Protein AF-A0A085LFW8-F1 (afdb_monomer_lite)

Secondary structure (DSSP, 8-state):
---------S----------------HHHHHHHHHHHHHHHHHHHHTT-GGGHHHHHHHHHHHHHHT-SS-HHHHHHHHHHHHHHHHHHHHHHHHHHHH-HHHHHHHHHHHHHHHHHGGGG-GGGHHHHHHHHHHHHHHHH---SS---HHHHHHHHHHHHHHHHHHHHHHHSS-TTHHHHHHHHHHHH-SSHHHHHHHHHHHHHHTT--HHHHHHHHHHHHHHH-

Structure (mmCIF, N/CA/C/O backbone):
data_AF-A0A085LFW8-F1
#
_entry.id   AF-A0A085LFW8-F1
#
loop_
_atom_site.group_PDB
_atom_site.id
_atom_site.type_symbol
_atom_site.label_atom_id
_atom_site.label_alt_id
_atom_site.label_comp_id
_atom_site.label_asym_id
_atom_site.label_entity_id
_atom_site.label_seq_id
_atom_site.pdbx_PDB_ins_code
_atom_site.Cartn_x
_atom_site.Cartn_y
_atom_site.Cartn_z
_atom_site.occupancy
_atom_site.B_iso_or_equiv
_atom_site.auth_seq_id
_atom_site.auth_comp_id
_atom_site.auth_asym_id
_atom_site.auth_atom_id
_atom_site.pdbx_PDB_model_num
ATOM 1 N N . MET A 1 1 ? 19.851 80.275 -13.767 1.00 47.31 1 MET A N 1
ATOM 2 C CA . MET A 1 1 ? 19.639 79.320 -14.869 1.00 47.31 1 MET A CA 1
ATOM 3 C C . MET A 1 1 ? 20.966 78.606 -15.057 1.00 47.31 1 MET A C 1
ATOM 5 O O . MET A 1 1 ? 21.832 79.221 -15.638 1.00 47.31 1 MET A O 1
ATOM 9 N N . GLU A 1 2 ? 21.139 77.436 -14.425 1.00 39.97 2 GLU A N 1
ATOM 10 C CA . GLU A 1 2 ? 22.193 76.400 -14.620 1.00 39.97 2 GLU A CA 1
ATOM 11 C C . GLU A 1 2 ? 22.095 75.424 -13.425 1.00 39.97 2 GLU A C 1
ATOM 13 O O . GLU A 1 2 ? 22.226 75.835 -12.278 1.00 39.97 2 GLU A O 1
ATOM 18 N N . ARG A 1 3 ? 21.382 74.305 -13.620 1.00 44.31 3 ARG A N 1
ATOM 19 C CA . ARG A 1 3 ? 21.874 72.913 -13.736 1.00 44.31 3 ARG A CA 1
ATOM 20 C C . ARG A 1 3 ? 22.499 72.363 -12.442 1.00 44.31 3 ARG A C 1
ATOM 22 O O . ARG A 1 3 ? 23.664 72.590 -12.158 1.00 44.31 3 ARG A O 1
ATOM 29 N N . SER A 1 4 ? 21.680 71.611 -11.702 1.00 49.75 4 SER A N 1
ATOM 30 C CA . SER A 1 4 ? 22.097 70.689 -10.642 1.00 49.75 4 SER A CA 1
ATOM 31 C C . SER A 1 4 ? 21.929 69.261 -11.156 1.00 49.75 4 SER A C 1
ATOM 33 O O . SER A 1 4 ? 20.896 68.932 -11.749 1.00 49.75 4 SER A O 1
ATOM 35 N N . ASP A 1 5 ? 22.972 68.463 -10.961 1.00 54.06 5 ASP A N 1
ATOM 36 C CA . ASP A 1 5 ? 23.114 67.081 -11.391 1.00 54.06 5 ASP A CA 1
ATOM 37 C C . ASP A 1 5 ? 22.118 66.145 -10.699 1.00 54.06 5 ASP A C 1
ATOM 39 O O . ASP A 1 5 ? 22.017 66.084 -9.474 1.00 54.06 5 ASP A O 1
ATOM 43 N N . GLY A 1 6 ? 21.413 65.364 -11.514 1.00 50.00 6 GLY A N 1
ATOM 44 C CA . GLY A 1 6 ? 20.576 64.249 -11.089 1.00 50.00 6 GLY A CA 1
ATOM 45 C C . GLY A 1 6 ? 20.959 63.001 -11.868 1.00 50.00 6 GLY A C 1
ATOM 46 O O . GLY A 1 6 ? 20.273 62.616 -12.813 1.00 50.00 6 GLY A O 1
ATOM 47 N N . THR A 1 7 ? 22.078 62.387 -11.487 1.00 53.56 7 THR A N 1
ATOM 48 C CA . THR A 1 7 ? 22.471 61.039 -11.908 1.00 53.56 7 THR A CA 1
ATOM 49 C C . THR A 1 7 ? 21.343 60.057 -11.590 1.00 53.56 7 THR A C 1
ATOM 51 O O . THR A 1 7 ? 21.067 59.784 -10.425 1.00 53.56 7 THR A O 1
ATOM 54 N N . THR A 1 8 ? 20.709 59.496 -12.619 1.00 49.38 8 THR A N 1
ATOM 55 C CA . THR A 1 8 ? 19.875 58.294 -12.493 1.00 49.38 8 THR A CA 1
ATOM 56 C C . THR A 1 8 ? 20.433 57.229 -13.428 1.00 49.38 8 THR A C 1
ATOM 58 O O . THR A 1 8 ? 20.629 57.455 -14.621 1.00 49.38 8 THR A O 1
ATOM 61 N N . ALA A 1 9 ? 20.808 56.099 -12.833 1.00 50.84 9 ALA A N 1
ATOM 62 C CA . ALA A 1 9 ? 21.458 54.983 -13.501 1.00 50.84 9 ALA A CA 1
ATOM 63 C C . ALA A 1 9 ? 20.512 54.285 -14.503 1.00 50.84 9 ALA A C 1
ATOM 65 O O . ALA A 1 9 ? 19.299 54.248 -14.282 1.00 50.84 9 ALA A O 1
ATOM 66 N N . PRO A 1 10 ? 21.046 53.689 -15.582 1.00 50.72 10 PRO A N 1
ATOM 67 C CA . PRO A 1 10 ? 20.267 52.897 -16.519 1.00 50.72 10 PRO A CA 1
ATOM 68 C C . PRO A 1 10 ? 20.130 51.453 -16.011 1.00 50.72 10 PRO A C 1
ATOM 70 O O . PRO A 1 10 ? 21.138 50.793 -15.769 1.00 50.72 10 PRO A O 1
ATOM 73 N N . GLY A 1 11 ? 18.901 50.931 -15.925 1.00 54.28 11 GLY A N 1
ATOM 74 C CA . GLY A 1 11 ? 18.696 49.479 -16.023 1.00 54.28 11 GLY A CA 1
ATOM 75 C C . GLY A 1 11 ? 17.908 48.744 -14.938 1.00 54.28 11 GLY A C 1
ATOM 76 O O . GLY A 1 11 ? 18.160 47.557 -14.765 1.00 54.28 11 GLY A O 1
ATOM 77 N N . GLU A 1 12 ? 16.920 49.338 -14.268 1.00 45.84 12 GLU A N 1
ATOM 78 C CA . GLU A 1 12 ? 15.948 48.529 -13.512 1.00 45.84 12 GLU A CA 1
ATOM 79 C C . GLU A 1 12 ? 14.699 48.265 -14.355 1.00 45.84 12 GLU A C 1
ATOM 81 O O . GLU A 1 12 ? 13.771 49.068 -14.452 1.00 45.84 12 GLU A O 1
ATOM 86 N N . SER A 1 13 ? 14.698 47.102 -15.010 1.00 54.19 13 SER A N 1
ATOM 87 C CA . SER A 1 13 ? 13.472 46.512 -15.544 1.00 54.19 13 SER A CA 1
ATOM 88 C C . SER A 1 13 ? 12.544 46.197 -14.367 1.00 54.19 13 SER A C 1
ATOM 90 O O . SER A 1 13 ? 13.018 45.606 -13.396 1.00 54.19 13 SER A O 1
ATOM 92 N N . PRO A 1 14 ? 11.244 46.540 -14.415 1.00 49.91 14 PRO A N 1
ATOM 93 C CA . PRO A 1 14 ? 10.341 46.258 -13.311 1.00 49.91 14 PRO A CA 1
ATOM 94 C C . PRO A 1 14 ? 10.270 44.746 -13.094 1.00 49.91 14 PRO A C 1
ATOM 96 O O . PRO A 1 14 ? 9.796 43.993 -13.950 1.00 49.91 14 PRO A O 1
ATOM 99 N N . GLU A 1 15 ? 10.772 44.316 -11.942 1.00 56.16 15 GLU A N 1
ATOM 100 C CA . GLU A 1 15 ? 10.748 42.946 -11.462 1.00 56.16 15 GLU A CA 1
ATOM 101 C C . GLU A 1 15 ? 9.290 42.464 -11.438 1.00 56.16 15 GLU A C 1
ATOM 103 O O . GLU A 1 15 ? 8.487 42.824 -10.570 1.00 56.16 15 GLU A O 1
ATOM 108 N N . ARG A 1 16 ? 8.901 41.673 -12.448 1.00 55.03 16 ARG A N 1
ATOM 109 C CA . ARG A 1 16 ? 7.627 40.951 -12.442 1.00 55.03 16 ARG A CA 1
ATOM 110 C C . ARG A 1 16 ? 7.666 40.010 -11.247 1.00 55.03 16 ARG A C 1
ATOM 112 O O . ARG A 1 16 ? 8.214 38.916 -11.348 1.00 55.03 16 ARG A O 1
ATOM 119 N N . LYS A 1 17 ? 7.038 40.416 -10.141 1.00 49.16 17 LYS A N 1
ATOM 120 C CA . LYS A 1 17 ? 6.645 39.519 -9.051 1.00 49.16 17 LYS A CA 1
ATOM 121 C C . LYS A 1 17 ? 5.848 38.368 -9.661 1.00 49.16 17 LYS A C 1
ATOM 123 O O . LYS A 1 17 ? 4.658 38.507 -9.943 1.00 49.16 17 LYS A O 1
ATOM 128 N N . GLN A 1 18 ? 6.516 37.246 -9.917 1.00 55.25 18 GLN A N 1
ATOM 129 C CA . GLN A 1 18 ? 5.866 35.999 -10.285 1.00 55.25 18 GLN A CA 1
ATOM 130 C C . GLN A 1 18 ? 5.007 35.597 -9.089 1.00 55.25 18 GLN A C 1
ATOM 132 O O . GLN A 1 18 ? 5.517 35.154 -8.062 1.00 55.25 18 GLN A O 1
ATOM 137 N N . SER A 1 19 ? 3.695 35.818 -9.183 1.00 52.41 19 SER A N 1
ATOM 138 C CA . SER A 1 19 ? 2.765 35.252 -8.213 1.00 52.41 19 SER A CA 1
ATOM 139 C C . SER A 1 19 ? 2.975 33.734 -8.186 1.00 52.41 19 SER A C 1
ATOM 141 O O . SER A 1 19 ? 2.987 33.125 -9.260 1.00 52.41 19 SER A O 1
ATOM 143 N N . PRO A 1 20 ? 3.149 33.114 -7.005 1.00 49.88 20 PRO A N 1
ATOM 144 C CA . PRO A 1 20 ? 3.350 31.677 -6.910 1.00 49.88 20 PRO A CA 1
ATOM 145 C C . PRO A 1 20 ? 2.161 30.978 -7.568 1.00 49.88 20 PRO A C 1
ATOM 147 O O . PRO A 1 20 ? 1.006 31.198 -7.195 1.00 49.88 20 PRO A O 1
ATOM 150 N N . ALA A 1 21 ? 2.444 30.188 -8.605 1.00 57.38 21 ALA A N 1
ATOM 151 C CA . ALA A 1 21 ? 1.430 29.457 -9.342 1.00 57.38 21 ALA A CA 1
ATOM 152 C C . ALA A 1 21 ? 0.663 28.564 -8.362 1.00 57.38 21 ALA A C 1
ATOM 154 O O . ALA A 1 21 ? 1.222 27.646 -7.763 1.00 57.38 21 ALA A O 1
ATOM 155 N N . ARG A 1 22 ? -0.626 28.860 -8.168 1.00 56.72 22 ARG A N 1
ATOM 156 C CA . ARG A 1 22 ? -1.510 28.066 -7.312 1.00 56.72 22 ARG A CA 1
ATOM 157 C C . ARG A 1 22 ? -1.514 26.636 -7.871 1.00 56.72 22 ARG A C 1
ATOM 159 O O . ARG A 1 22 ? -1.859 26.481 -9.047 1.00 56.72 22 ARG A O 1
ATOM 166 N N . PRO A 1 23 ? -1.126 25.607 -7.097 1.00 56.81 23 PRO A N 1
ATOM 167 C CA . PRO A 1 23 ? -1.097 24.244 -7.603 1.00 56.81 23 PRO A CA 1
ATOM 168 C C . PRO A 1 23 ? -2.514 23.865 -8.036 1.00 56.81 23 PRO A C 1
ATOM 170 O O . PRO A 1 23 ? -3.437 23.810 -7.223 1.00 56.81 23 PRO A O 1
ATOM 173 N N . ARG A 1 24 ? -2.714 23.677 -9.344 1.00 56.34 24 ARG A N 1
ATOM 174 C CA . ARG A 1 24 ? -3.977 23.173 -9.883 1.00 56.34 24 ARG A CA 1
ATOM 175 C C . ARG A 1 24 ? -4.107 21.729 -9.418 1.00 56.34 24 ARG A C 1
ATOM 177 O O . ARG A 1 24 ? -3.328 20.879 -9.839 1.00 56.34 24 ARG A O 1
ATOM 184 N N . GLY A 1 25 ? -5.067 21.464 -8.533 1.00 56.94 25 GLY A N 1
ATOM 185 C CA . GLY A 1 25 ? -5.424 20.099 -8.164 1.00 56.94 25 GLY A CA 1
ATOM 186 C C . GLY A 1 25 ? -5.754 19.318 -9.433 1.00 56.94 25 GLY A C 1
ATOM 187 O O . GLY A 1 25 ? -6.630 19.720 -10.197 1.00 56.94 25 GLY A O 1
ATOM 188 N N . SER A 1 26 ? -5.008 18.246 -9.694 1.00 78.88 26 SER A N 1
ATOM 189 C CA . SER A 1 26 ? -5.245 17.409 -10.865 1.00 78.88 26 SER A CA 1
ATOM 190 C C . SER A 1 26 ? -6.592 16.693 -10.691 1.00 78.88 26 SER A C 1
ATOM 192 O O . SER A 1 26 ? -6.747 15.968 -9.705 1.00 78.88 26 SER A O 1
ATOM 194 N N . PRO A 1 27 ? -7.567 16.844 -11.610 1.00 83.75 27 PRO A N 1
ATOM 195 C CA . PRO A 1 27 ? -8.864 16.162 -11.514 1.00 83.75 27 PRO A CA 1
ATOM 196 C C . PRO A 1 27 ? -8.707 14.635 -11.450 1.00 83.75 27 PRO A C 1
ATOM 198 O O . PRO A 1 27 ? -9.525 13.939 -10.856 1.00 83.75 27 PRO A O 1
ATOM 201 N N . MET A 1 28 ? -7.596 14.118 -11.976 1.00 83.50 28 MET A N 1
ATOM 202 C CA . MET A 1 28 ? -7.214 12.713 -11.890 1.00 83.50 28 MET A CA 1
ATOM 203 C C . MET A 1 28 ? -7.008 12.227 -10.447 1.00 83.50 28 MET A C 1
ATOM 205 O O . MET A 1 28 ? -7.340 11.084 -10.151 1.00 83.50 28 MET A O 1
ATOM 209 N N . LEU A 1 29 ? -6.517 13.075 -9.533 1.00 80.75 29 LEU A N 1
ATOM 210 C CA . LEU A 1 29 ? -6.364 12.705 -8.118 1.00 80.75 29 LEU A CA 1
ATOM 211 C C . LEU A 1 29 ? -7.718 12.516 -7.439 1.00 80.75 29 LEU A C 1
ATOM 213 O O . LEU A 1 29 ? -7.882 11.587 -6.655 1.00 80.75 29 LEU A O 1
ATOM 217 N N . ILE A 1 30 ? -8.696 13.362 -7.774 1.00 87.12 30 ILE A N 1
ATOM 218 C CA . ILE A 1 30 ? -10.063 13.241 -7.256 1.00 87.12 30 ILE A CA 1
ATOM 219 C C . ILE A 1 30 ? -10.681 11.934 -7.749 1.00 87.12 30 ILE A C 1
ATOM 221 O O . ILE A 1 30 ? -11.232 11.177 -6.956 1.00 87.12 30 ILE A O 1
ATOM 225 N N . VAL A 1 31 ? -10.536 11.634 -9.041 1.00 89.56 31 VAL A N 1
ATOM 226 C CA . VAL A 1 31 ? -11.033 10.384 -9.630 1.00 89.56 31 VAL A CA 1
ATOM 227 C C . VAL A 1 31 ? -10.382 9.168 -8.970 1.00 89.56 31 VAL A C 1
ATOM 229 O O . VAL A 1 31 ? -11.089 8.247 -8.570 1.00 89.56 31 VAL A O 1
ATOM 232 N N . LEU A 1 32 ? -9.057 9.173 -8.791 1.00 85.19 32 LEU A N 1
ATOM 233 C CA . LEU A 1 32 ? -8.344 8.086 -8.119 1.00 85.19 32 LEU A CA 1
ATOM 234 C C . LEU A 1 32 ? -8.819 7.917 -6.672 1.00 85.19 32 LEU A C 1
ATOM 236 O O . LEU A 1 32 ? -9.083 6.799 -6.240 1.00 85.19 32 LEU A O 1
ATOM 240 N N . MET A 1 33 ? -8.982 9.023 -5.943 1.00 88.88 33 MET A N 1
ATOM 241 C CA . MET A 1 33 ? -9.491 8.999 -4.576 1.00 88.88 33 MET A CA 1
ATOM 242 C C . MET A 1 33 ? -10.890 8.380 -4.524 1.00 88.88 33 MET A C 1
ATOM 244 O O . MET A 1 33 ? -11.119 7.495 -3.707 1.00 88.88 33 MET A O 1
ATOM 248 N N . ILE A 1 34 ? -11.799 8.771 -5.422 1.00 93.44 34 ILE A N 1
ATOM 249 C CA . ILE A 1 34 ? -13.149 8.196 -5.505 1.00 93.44 34 ILE A CA 1
ATOM 250 C C . ILE A 1 34 ? -13.078 6.692 -5.788 1.00 93.44 34 ILE A C 1
ATOM 252 O O . ILE A 1 34 ? -13.710 5.915 -5.079 1.00 93.44 34 ILE A O 1
ATOM 256 N N . ILE A 1 35 ? -12.284 6.277 -6.778 1.00 94.69 35 ILE A N 1
ATOM 257 C CA . ILE A 1 35 ? -12.152 4.870 -7.190 1.00 94.69 35 ILE A CA 1
ATOM 258 C C . ILE A 1 35 ? -11.617 3.984 -6.062 1.00 94.69 35 ILE A C 1
ATOM 260 O O . ILE A 1 35 ? -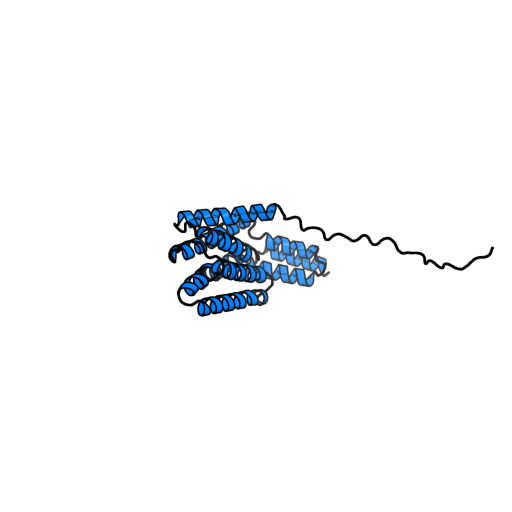11.934 2.801 -6.029 1.00 94.69 35 ILE A O 1
ATOM 264 N N . VAL A 1 36 ? -10.825 4.518 -5.135 1.00 94.19 36 VAL A N 1
ATOM 265 C CA . VAL A 1 36 ? -10.288 3.730 -4.017 1.00 94.19 36 VAL A CA 1
ATOM 266 C C . VAL A 1 36 ? -11.184 3.806 -2.792 1.00 94.19 36 VAL A C 1
ATOM 268 O O . VAL A 1 36 ? -11.549 2.781 -2.213 1.00 94.19 36 VAL A O 1
ATOM 271 N N . VAL A 1 37 ? -11.537 5.022 -2.387 1.00 94.44 37 VAL A N 1
ATOM 272 C CA . VAL A 1 37 ? -12.240 5.278 -1.132 1.00 94.44 37 VAL A CA 1
ATOM 273 C C . VAL A 1 37 ? -13.658 4.733 -1.204 1.00 94.44 37 VAL A C 1
ATOM 275 O O . VAL A 1 37 ? -14.066 4.024 -0.289 1.00 94.44 37 VAL A O 1
ATOM 278 N N . LEU A 1 38 ? -14.395 5.002 -2.288 1.00 95.12 38 LEU A N 1
ATOM 279 C CA . LEU A 1 38 ? -15.800 4.610 -2.382 1.00 95.12 38 LEU A CA 1
ATOM 280 C C . LEU A 1 38 ? -15.972 3.081 -2.331 1.00 95.12 38 LEU A C 1
ATOM 282 O O . LEU A 1 38 ? -16.715 2.620 -1.466 1.00 95.12 38 LEU A O 1
ATOM 286 N N . PRO A 1 39 ? -15.263 2.261 -3.134 1.00 96.25 39 PRO A N 1
ATOM 287 C CA . PRO A 1 39 ? -15.390 0.808 -3.031 1.00 96.25 39 PRO A CA 1
ATOM 288 C C . PRO A 1 39 ? -14.913 0.254 -1.690 1.00 96.25 39 PRO A C 1
ATOM 290 O O . PRO A 1 39 ? -15.506 -0.698 -1.195 1.00 96.25 39 PRO A O 1
ATOM 293 N N . SER A 1 40 ? -13.886 0.851 -1.074 1.00 95.31 40 SER A N 1
ATOM 294 C CA . SER A 1 40 ? -13.409 0.428 0.251 1.00 95.31 40 SER A CA 1
ATOM 295 C C . SER A 1 40 ? -14.460 0.659 1.335 1.00 95.31 40 SER A C 1
ATOM 297 O O . SER A 1 40 ? -14.690 -0.221 2.161 1.00 95.31 40 SER A O 1
ATOM 299 N N . VAL A 1 41 ? -15.124 1.820 1.312 1.00 93.38 41 VAL A N 1
ATOM 300 C CA . VAL A 1 41 ? -16.217 2.148 2.237 1.00 93.38 41 VAL A CA 1
ATOM 301 C C . VAL A 1 41 ? -17.405 1.217 2.010 1.00 93.38 41 VAL A C 1
ATOM 303 O O . VAL A 1 41 ? -17.912 0.653 2.973 1.00 93.38 41 VAL A O 1
ATOM 306 N N . LEU A 1 42 ? -17.818 1.013 0.755 1.00 94.56 42 LEU A N 1
ATOM 307 C CA . LEU A 1 42 ? -18.943 0.136 0.413 1.00 94.56 42 LEU A CA 1
ATOM 308 C C . LEU A 1 42 ? -18.677 -1.322 0.805 1.00 94.56 42 LEU A C 1
ATOM 310 O O . LEU A 1 42 ? -19.561 -1.993 1.331 1.00 94.56 42 LEU A O 1
ATOM 314 N N . LEU A 1 43 ? -17.453 -1.810 0.590 1.00 95.25 43 LEU A N 1
ATOM 315 C CA . LEU A 1 43 ? -17.067 -3.157 0.998 1.00 95.25 43 LEU A CA 1
ATOM 316 C C . LEU A 1 43 ? -17.060 -3.287 2.526 1.00 95.25 43 LEU A C 1
ATOM 318 O O . LEU A 1 43 ? -17.614 -4.247 3.056 1.00 95.25 43 LEU A O 1
ATOM 322 N N . ALA A 1 44 ? -16.496 -2.306 3.236 1.00 92.44 44 ALA A N 1
ATOM 323 C CA . ALA A 1 44 ? -16.509 -2.275 4.696 1.00 92.44 44 ALA A CA 1
ATOM 324 C C . ALA A 1 44 ? -17.943 -2.269 5.254 1.00 92.44 44 ALA A C 1
ATOM 326 O O . ALA A 1 44 ? -18.246 -3.015 6.186 1.00 92.44 44 ALA A O 1
ATOM 327 N N . ASP A 1 45 ? -18.830 -1.466 4.667 1.00 91.19 45 ASP A N 1
ATOM 328 C CA . ASP A 1 45 ? -20.240 -1.394 5.050 1.00 91.19 45 ASP A CA 1
ATOM 329 C C . ASP A 1 45 ? -20.960 -2.728 4.810 1.00 91.19 45 ASP A C 1
ATOM 331 O O . ASP A 1 45 ? -21.632 -3.237 5.705 1.00 91.19 45 ASP A O 1
ATOM 335 N N . SER A 1 46 ? -20.704 -3.381 3.669 1.00 94.12 46 SER A N 1
ATOM 336 C CA . SER A 1 46 ? -21.238 -4.719 3.370 1.00 94.12 46 SER A CA 1
ATOM 337 C C . SER A 1 46 ? -20.779 -5.806 4.354 1.00 94.12 46 SER A C 1
ATOM 339 O O . SER A 1 46 ? -21.448 -6.827 4.507 1.00 94.12 46 SER A O 1
ATOM 341 N N . TRP A 1 47 ? -19.658 -5.589 5.048 1.00 93.94 47 TRP A N 1
ATOM 342 C CA . TRP A 1 47 ? -19.151 -6.458 6.116 1.00 93.94 47 TRP A CA 1
ATOM 343 C C . TRP A 1 47 ? -19.606 -6.030 7.518 1.00 93.94 47 TRP A C 1
ATOM 345 O O . TRP A 1 47 ? -19.181 -6.618 8.510 1.00 93.94 47 TRP A O 1
ATOM 355 N N . GLY A 1 48 ? -20.473 -5.021 7.622 1.00 86.81 48 GLY A N 1
ATOM 356 C CA . GLY A 1 48 ? -21.040 -4.555 8.886 1.00 86.81 48 GLY A CA 1
ATOM 357 C C . GLY A 1 48 ? -20.181 -3.536 9.639 1.00 86.81 48 GLY A C 1
ATOM 358 O O . GLY A 1 48 ? -20.403 -3.330 10.833 1.00 86.81 48 GLY A O 1
ATOM 359 N N . ALA A 1 49 ? -19.213 -2.883 8.982 1.00 84.31 49 ALA A N 1
ATOM 360 C CA . ALA A 1 49 ? -18.402 -1.835 9.611 1.00 84.31 49 ALA A CA 1
ATOM 361 C C . ALA A 1 49 ? -19.173 -0.521 9.856 1.00 84.31 49 ALA A C 1
ATOM 363 O O . ALA A 1 49 ? -18.751 0.290 10.684 1.00 84.31 49 ALA A O 1
ATOM 364 N N . GLY A 1 50 ? -20.290 -0.300 9.152 1.00 83.81 50 GLY A N 1
ATOM 365 C CA . GLY A 1 50 ? -21.174 0.853 9.326 1.00 83.81 50 GLY A CA 1
ATOM 366 C C . GLY A 1 50 ? -20.440 2.196 9.254 1.00 83.81 50 GLY A C 1
ATOM 367 O O . GLY A 1 50 ? -19.648 2.453 8.345 1.00 83.81 50 GLY A O 1
ATOM 368 N N . ALA A 1 51 ? -20.646 3.046 10.268 1.00 79.88 51 ALA A N 1
ATOM 369 C CA . ALA A 1 51 ? -20.070 4.395 10.356 1.00 79.88 51 ALA A CA 1
ATOM 370 C C . ALA A 1 51 ? -18.525 4.440 10.332 1.00 79.88 51 ALA A C 1
ATOM 372 O O . ALA A 1 51 ? -17.929 5.495 10.122 1.00 79.88 51 ALA A O 1
ATOM 373 N N . VAL A 1 52 ? -17.860 3.299 10.526 1.00 86.81 52 VAL A N 1
ATOM 374 C CA . VAL A 1 52 ? -16.399 3.169 10.527 1.00 86.81 52 VAL A CA 1
ATOM 375 C C . VAL A 1 52 ? -15.836 2.923 9.119 1.00 86.81 52 VAL A C 1
ATOM 377 O O . VAL A 1 52 ? -14.620 2.930 8.935 1.00 86.81 52 VAL A O 1
ATOM 380 N N . GLY A 1 53 ? -16.685 2.756 8.097 1.00 87.06 53 GLY A N 1
ATOM 381 C CA . GLY A 1 53 ? -16.266 2.427 6.728 1.00 87.06 53 GLY A CA 1
ATOM 382 C C . GLY A 1 53 ? -15.247 3.399 6.118 1.00 87.06 53 GLY A C 1
ATOM 383 O O . GLY A 1 53 ? -14.397 2.994 5.328 1.00 87.06 53 GLY A O 1
ATOM 384 N N . ILE A 1 54 ? -15.248 4.663 6.547 1.00 89.25 54 ILE A N 1
ATOM 385 C CA . ILE A 1 54 ? -14.251 5.668 6.144 1.00 89.25 54 ILE A CA 1
ATOM 386 C C . ILE A 1 54 ? -12.812 5.299 6.529 1.00 89.25 54 ILE A C 1
ATOM 388 O O . ILE A 1 54 ? -11.889 5.648 5.795 1.00 89.25 54 ILE A O 1
ATOM 392 N N . ILE A 1 55 ? -12.606 4.542 7.614 1.00 89.81 55 ILE A N 1
ATOM 393 C CA . ILE A 1 55 ? -11.288 3.985 7.950 1.00 89.81 55 ILE A CA 1
ATOM 394 C C . ILE A 1 55 ? -10.847 3.047 6.839 1.00 89.81 55 ILE A C 1
ATOM 396 O O . ILE A 1 55 ? -9.727 3.177 6.365 1.00 89.81 55 ILE A O 1
ATOM 400 N N . GLY A 1 56 ? -11.744 2.187 6.352 1.00 91.50 56 GLY A N 1
ATOM 401 C CA . GLY A 1 56 ? -11.474 1.350 5.187 1.00 91.50 56 GLY A CA 1
ATOM 402 C C . GLY A 1 56 ? -11.141 2.173 3.949 1.00 91.50 56 GLY A C 1
ATOM 403 O O . GLY A 1 56 ? -10.174 1.869 3.261 1.00 91.50 56 GLY A O 1
ATOM 404 N N . GLY A 1 57 ? -11.858 3.273 3.718 1.00 92.50 57 GLY A N 1
ATOM 405 C CA . GLY A 1 57 ? -11.535 4.256 2.680 1.00 92.50 57 GLY A CA 1
ATOM 406 C C . GLY A 1 57 ? -10.098 4.782 2.747 1.00 92.50 57 GLY A C 1
ATOM 407 O O . GLY A 1 57 ? -9.350 4.699 1.770 1.00 92.50 57 GLY A O 1
ATOM 408 N N . LEU A 1 58 ? -9.699 5.302 3.908 1.00 92.94 58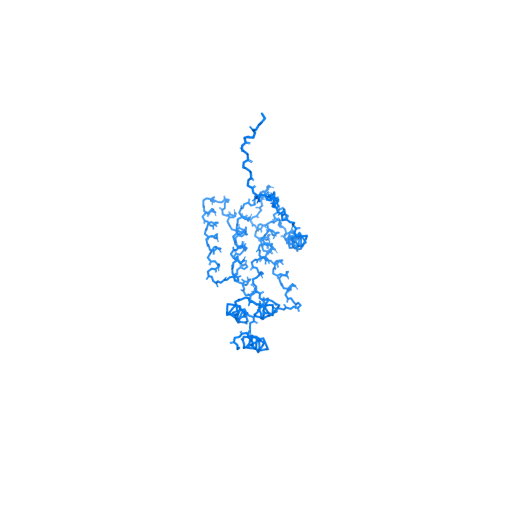 LEU A N 1
ATOM 409 C CA . LEU A 1 58 ? -8.367 5.868 4.135 1.00 92.94 58 LEU A CA 1
ATOM 410 C C . LEU A 1 58 ? -7.277 4.792 4.107 1.00 92.94 58 LEU A C 1
ATOM 412 O O . LEU A 1 58 ? -6.250 4.973 3.455 1.00 92.94 58 LEU A O 1
ATOM 416 N N . THR A 1 59 ? -7.513 3.650 4.755 1.00 94.62 59 THR A N 1
ATOM 417 C CA . THR A 1 59 ? -6.612 2.495 4.706 1.00 94.62 59 THR A CA 1
ATOM 418 C C . THR A 1 59 ? -6.428 2.027 3.270 1.00 94.62 59 THR A C 1
ATOM 420 O O . THR A 1 59 ? -5.295 1.788 2.867 1.00 94.62 59 THR A O 1
ATOM 423 N N . GLY A 1 60 ? -7.491 1.952 2.468 1.00 95.38 60 GLY A N 1
ATOM 424 C CA . GLY A 1 60 ? -7.403 1.580 1.059 1.00 95.38 60 GLY A CA 1
ATOM 425 C C . GLY A 1 60 ? -6.586 2.572 0.242 1.00 95.38 60 GLY A C 1
ATOM 426 O O . GLY A 1 60 ? -5.707 2.163 -0.516 1.00 95.38 60 GLY A O 1
ATOM 427 N N . LEU A 1 61 ? -6.792 3.875 0.448 1.00 94.94 61 LEU A N 1
ATOM 428 C CA . LEU A 1 61 ? -6.018 4.916 -0.230 1.00 94.94 61 LEU A CA 1
ATOM 429 C C . LEU A 1 61 ? -4.519 4.788 0.062 1.00 94.94 61 LEU A C 1
ATOM 431 O O . LEU A 1 61 ? -3.708 4.716 -0.860 1.00 94.94 61 LEU A O 1
ATOM 435 N N . PHE A 1 62 ? -4.146 4.723 1.337 1.00 94.44 62 PHE A N 1
ATOM 436 C CA . PHE A 1 62 ? -2.741 4.665 1.736 1.00 94.44 62 PHE A CA 1
ATOM 437 C C . PHE A 1 62 ? -2.096 3.304 1.458 1.00 94.44 62 PHE A C 1
ATOM 439 O O . PHE A 1 62 ? -0.912 3.249 1.125 1.00 94.44 62 PHE A O 1
ATOM 446 N N . SER A 1 63 ? -2.871 2.219 1.505 1.00 94.62 63 SER A N 1
ATOM 447 C CA . SER A 1 63 ? -2.421 0.898 1.058 1.00 94.62 63 SER A CA 1
ATOM 448 C C . SER A 1 63 ? -2.141 0.897 -0.439 1.00 94.62 63 SER A C 1
ATOM 450 O O . SER A 1 63 ? -1.111 0.382 -0.860 1.00 94.62 63 SER A O 1
ATOM 452 N N . LEU A 1 64 ? -2.992 1.527 -1.259 1.00 93.88 64 LEU A N 1
ATOM 453 C CA . LEU A 1 64 ? -2.730 1.625 -2.693 1.00 93.88 64 LEU A CA 1
ATOM 454 C C . LEU A 1 64 ? -1.445 2.414 -2.963 1.00 93.88 64 LEU A C 1
ATOM 456 O O . LEU A 1 64 ? -0.638 1.979 -3.779 1.00 93.88 64 LEU A O 1
ATOM 460 N N . VAL A 1 65 ? -1.221 3.520 -2.245 1.00 91.81 65 VAL A N 1
ATOM 461 C CA . VAL A 1 65 ? 0.041 4.274 -2.324 1.00 91.81 65 VAL A CA 1
ATOM 462 C C . VAL A 1 65 ? 1.232 3.381 -1.969 1.00 91.81 65 VAL A C 1
ATOM 464 O O . VAL A 1 65 ? 2.204 3.344 -2.722 1.00 91.81 65 VAL A O 1
ATOM 467 N N . ALA A 1 66 ? 1.140 2.605 -0.884 1.00 91.00 66 ALA A N 1
ATOM 468 C CA . ALA A 1 66 ? 2.185 1.656 -0.499 1.00 91.00 66 ALA A CA 1
ATOM 469 C C . ALA A 1 66 ? 2.445 0.586 -1.573 1.00 91.00 66 ALA A C 1
ATOM 471 O O . ALA A 1 66 ? 3.573 0.125 -1.727 1.00 91.00 66 ALA A O 1
ATOM 472 N N . PHE A 1 67 ? 1.419 0.195 -2.330 1.00 91.00 67 PHE A N 1
ATOM 473 C CA . PHE A 1 67 ? 1.513 -0.833 -3.366 1.00 91.00 67 PHE A CA 1
ATOM 474 C C . PHE A 1 67 ? 1.818 -0.284 -4.764 1.00 91.00 67 PHE A C 1
ATOM 476 O O . PHE A 1 67 ? 1.850 -1.068 -5.706 1.00 91.00 67 PHE A O 1
ATOM 483 N N . MET A 1 68 ? 2.044 1.022 -4.936 1.00 85.56 68 MET A N 1
ATOM 484 C CA . MET A 1 68 ? 2.455 1.630 -6.211 1.00 85.56 68 MET A CA 1
ATOM 485 C C . MET A 1 68 ? 3.950 1.979 -6.209 1.00 85.56 68 MET A C 1
ATOM 487 O O . MET A 1 68 ? 4.336 3.125 -6.430 1.00 85.56 68 MET A O 1
ATOM 491 N N . GLY A 1 69 ? 4.802 0.990 -5.928 1.00 75.31 69 GLY A N 1
ATOM 492 C CA . GLY A 1 69 ? 6.259 1.165 -5.883 1.00 75.31 69 GLY A CA 1
ATOM 493 C C . GLY A 1 69 ? 7.009 0.561 -7.074 1.00 75.31 69 GLY A C 1
ATOM 494 O O . GLY A 1 69 ? 8.170 0.907 -7.300 1.00 75.31 69 GLY A O 1
ATOM 495 N N . GLY A 1 70 ? 6.396 -0.349 -7.837 1.00 84.50 70 GLY A N 1
ATOM 496 C CA . GLY A 1 70 ? 7.126 -1.109 -8.845 1.00 84.50 70 GLY A CA 1
ATOM 497 C C . GLY A 1 70 ? 6.262 -1.963 -9.782 1.00 84.50 70 GLY A C 1
ATOM 498 O O . GLY A 1 70 ? 5.083 -1.688 -10.000 1.00 84.50 70 GLY A O 1
ATOM 499 N N . PRO A 1 71 ? 6.851 -2.999 -10.407 1.00 88.50 71 PRO A N 1
ATOM 500 C CA . PRO A 1 71 ? 6.106 -3.937 -11.240 1.00 88.50 71 PRO A CA 1
ATOM 501 C C . PRO A 1 71 ? 5.132 -4.768 -10.396 1.00 88.50 71 PRO A C 1
ATOM 503 O O . PRO A 1 71 ? 5.394 -5.056 -9.225 1.00 88.50 71 PRO A O 1
ATOM 506 N N . LEU A 1 72 ? 4.036 -5.231 -11.010 1.00 89.31 72 LEU A N 1
ATOM 507 C CA . LEU A 1 72 ? 2.916 -5.861 -10.291 1.00 89.31 72 LEU A CA 1
ATOM 508 C C . LEU A 1 72 ? 3.364 -7.032 -9.403 1.00 89.31 72 LEU A C 1
ATOM 510 O O . LEU A 1 72 ? 2.912 -7.168 -8.271 1.00 89.31 72 LEU A O 1
ATOM 514 N N . ARG A 1 73 ? 4.282 -7.874 -9.891 1.00 87.38 73 ARG A N 1
ATOM 515 C CA . ARG A 1 73 ? 4.788 -9.025 -9.125 1.00 87.38 73 ARG A CA 1
ATOM 516 C C . ARG A 1 73 ? 5.575 -8.617 -7.883 1.00 87.38 73 ARG A C 1
ATOM 518 O O . ARG A 1 73 ? 5.486 -9.303 -6.867 1.00 87.38 73 ARG A O 1
ATOM 525 N N . ALA A 1 74 ? 6.369 -7.552 -7.974 1.00 87.00 74 ALA A N 1
ATOM 526 C CA . ALA A 1 74 ? 7.125 -7.055 -6.833 1.00 87.00 74 ALA A CA 1
ATOM 527 C C . ALA A 1 74 ? 6.169 -6.471 -5.790 1.00 87.00 74 ALA A C 1
ATOM 529 O O . ALA A 1 74 ? 6.277 -6.814 -4.614 1.00 87.00 74 ALA A O 1
ATOM 530 N N . ASP A 1 75 ? 5.183 -5.695 -6.236 1.00 89.00 75 ASP A N 1
ATOM 531 C CA . ASP A 1 75 ? 4.195 -5.086 -5.350 1.00 89.00 75 ASP A CA 1
ATOM 532 C C . ASP A 1 75 ? 3.334 -6.143 -4.647 1.00 89.00 75 ASP A C 1
ATOM 534 O O . ASP A 1 75 ? 3.136 -6.060 -3.442 1.00 89.00 75 ASP A O 1
ATOM 538 N N . LEU A 1 76 ? 2.912 -7.214 -5.330 1.00 90.94 76 LEU A N 1
ATOM 539 C CA . LEU A 1 76 ? 2.162 -8.305 -4.688 1.00 90.94 76 LEU A CA 1
ATOM 540 C C . LEU A 1 76 ? 2.975 -9.073 -3.630 1.00 90.94 76 LEU A C 1
ATOM 542 O O . LEU A 1 76 ? 2.408 -9.567 -2.656 1.00 90.94 76 LEU A O 1
ATOM 546 N N . ARG A 1 77 ? 4.306 -9.156 -3.768 1.00 90.19 77 ARG A N 1
ATOM 547 C CA . ARG A 1 77 ? 5.163 -9.692 -2.693 1.00 90.19 77 ARG A CA 1
ATOM 548 C C . ARG A 1 77 ? 5.204 -8.753 -1.495 1.00 90.19 77 ARG A C 1
ATOM 550 O O . ARG A 1 77 ? 5.181 -9.223 -0.363 1.00 90.19 77 ARG A O 1
ATOM 557 N N . VAL A 1 78 ? 5.250 -7.445 -1.745 1.00 88.88 78 VAL A N 1
ATOM 558 C CA . VAL A 1 78 ? 5.170 -6.432 -0.687 1.00 88.88 78 VAL A CA 1
ATOM 559 C C . VAL A 1 78 ? 3.820 -6.525 0.022 1.00 88.88 78 VAL A C 1
ATOM 561 O O . VAL A 1 78 ? 3.801 -6.574 1.245 1.00 88.88 78 VAL A O 1
ATOM 564 N N . VAL A 1 79 ? 2.714 -6.657 -0.714 1.00 92.19 79 VAL A N 1
ATOM 565 C CA . VAL A 1 79 ? 1.363 -6.877 -0.167 1.00 92.19 79 VAL A CA 1
ATOM 566 C C . VAL A 1 79 ? 1.321 -8.091 0.759 1.00 92.19 79 VAL A C 1
ATOM 568 O O . VAL A 1 79 ? 0.778 -7.995 1.854 1.00 92.19 79 VAL A O 1
ATOM 571 N N . ALA A 1 80 ? 1.897 -9.225 0.350 1.00 91.69 80 ALA A N 1
ATOM 572 C CA . ALA A 1 80 ? 1.851 -10.452 1.146 1.00 91.69 80 ALA A CA 1
ATOM 573 C C . ALA A 1 80 ? 2.512 -10.298 2.528 1.00 91.69 80 ALA A C 1
ATOM 575 O O . ALA A 1 80 ? 2.097 -10.949 3.483 1.00 91.69 80 ALA A O 1
ATOM 576 N N . VAL A 1 81 ? 3.521 -9.428 2.638 1.00 89.75 81 VAL A N 1
ATOM 577 C CA . VAL A 1 81 ? 4.256 -9.185 3.889 1.00 89.75 81 VAL A CA 1
ATOM 578 C C . VAL A 1 81 ? 3.687 -7.991 4.658 1.00 89.75 81 VAL A C 1
ATOM 580 O O . VAL A 1 81 ? 3.523 -8.056 5.873 1.00 89.75 81 VAL A O 1
ATOM 583 N N . LEU A 1 82 ? 3.375 -6.894 3.967 1.00 91.31 82 LEU A N 1
ATOM 584 C CA . LEU A 1 82 ? 3.001 -5.619 4.583 1.00 91.31 82 LEU A CA 1
ATOM 585 C C . LEU A 1 82 ? 1.499 -5.368 4.647 1.00 91.31 82 LEU A C 1
ATOM 587 O O . LEU A 1 82 ? 1.075 -4.529 5.431 1.00 91.31 82 LEU A O 1
ATOM 591 N N . GLY A 1 83 ? 0.682 -6.096 3.889 1.00 92.69 83 GLY A N 1
ATOM 592 C CA . GLY A 1 83 ? -0.777 -6.035 3.991 1.00 92.69 83 GLY A CA 1
ATOM 593 C C . GLY A 1 83 ? -1.272 -6.264 5.426 1.00 92.69 83 GLY A C 1
ATOM 594 O O . GLY A 1 83 ? -1.995 -5.413 5.942 1.00 92.69 83 GLY A O 1
ATOM 595 N N . PRO A 1 84 ? -0.830 -7.331 6.124 1.00 95.81 84 PRO A N 1
ATOM 596 C CA . PRO A 1 84 ? -1.161 -7.535 7.534 1.00 95.81 84 PRO A CA 1
ATOM 597 C C . PRO A 1 84 ? -0.685 -6.387 8.433 1.00 95.81 84 PRO A C 1
ATOM 599 O O . PRO A 1 84 ? -1.419 -5.954 9.319 1.00 95.81 84 PRO A O 1
ATOM 602 N N . LEU A 1 85 ? 0.514 -5.850 8.178 1.00 95.25 85 LEU A N 1
ATOM 603 C CA . LEU A 1 85 ? 1.053 -4.721 8.937 1.00 95.25 85 LEU A CA 1
ATOM 604 C C . LEU A 1 85 ? 0.210 -3.452 8.751 1.00 95.25 85 LEU A C 1
ATOM 606 O O . LEU A 1 85 ? 0.001 -2.728 9.716 1.00 95.25 85 LEU A O 1
ATOM 610 N N . LEU A 1 86 ? -0.306 -3.196 7.548 1.00 94.50 86 LEU A N 1
ATOM 611 C CA . LEU A 1 86 ? -1.188 -2.058 7.271 1.00 94.50 86 LEU A CA 1
ATOM 612 C C . LEU A 1 86 ? -2.529 -2.185 8.004 1.00 94.50 86 LEU A C 1
ATOM 614 O O . LEU A 1 86 ? -3.014 -1.195 8.547 1.00 94.50 86 LEU A O 1
ATOM 618 N N . VAL A 1 87 ? -3.091 -3.396 8.100 1.00 95.88 87 VAL A N 1
ATOM 619 C CA . VAL A 1 87 ? -4.293 -3.646 8.920 1.00 95.88 87 VAL A CA 1
ATOM 620 C C . VAL A 1 87 ? -3.997 -3.385 10.398 1.00 95.88 87 VAL A C 1
ATOM 622 O O . VAL A 1 87 ? -4.764 -2.694 11.070 1.00 95.88 87 VAL A O 1
ATOM 625 N N . VAL A 1 88 ? -2.866 -3.893 10.900 1.00 95.19 88 VAL A N 1
ATOM 626 C CA . VAL A 1 88 ? -2.422 -3.651 12.281 1.00 95.19 88 VAL A CA 1
ATOM 627 C C . VAL A 1 88 ? -2.252 -2.157 12.538 1.00 95.19 88 VAL A C 1
ATOM 629 O O . VAL A 1 88 ? -2.781 -1.646 13.520 1.00 95.19 88 VAL A O 1
ATOM 632 N N . ALA A 1 89 ? -1.575 -1.447 11.640 1.00 94.19 89 ALA A N 1
ATOM 633 C CA . ALA A 1 89 ? -1.340 -0.014 11.736 1.00 94.19 89 ALA A CA 1
ATOM 634 C C . ALA A 1 89 ? -2.636 0.805 11.733 1.00 94.19 89 ALA A C 1
ATOM 636 O O . ALA A 1 89 ? -2.747 1.772 12.483 1.00 94.19 89 ALA A O 1
ATOM 637 N N . ALA A 1 90 ? -3.620 0.408 10.925 1.00 93.50 90 ALA A N 1
ATOM 638 C CA . ALA A 1 90 ? -4.910 1.084 10.846 1.00 93.50 90 ALA A CA 1
ATOM 639 C C . ALA A 1 90 ? -5.770 0.877 12.102 1.00 93.50 90 ALA A C 1
ATOM 641 O O . ALA A 1 90 ? -6.451 1.803 12.538 1.00 93.50 90 ALA A O 1
ATOM 642 N N . ALA A 1 91 ? -5.771 -0.336 12.665 1.00 92.75 91 ALA A N 1
ATOM 643 C CA . ALA A 1 91 ? -6.721 -0.722 13.705 1.00 92.75 91 ALA A CA 1
ATOM 644 C C . ALA A 1 91 ? -6.122 -0.695 15.119 1.00 92.75 91 ALA A C 1
ATOM 646 O O . ALA A 1 91 ? -6.698 -0.103 16.029 1.00 92.75 91 ALA A O 1
ATOM 647 N N . VAL A 1 92 ? -4.964 -1.323 15.330 1.00 93.50 92 VAL A N 1
ATOM 648 C CA . VAL A 1 92 ? -4.461 -1.651 16.675 1.00 93.50 92 VAL A CA 1
ATOM 649 C C . VAL A 1 92 ? -4.142 -0.424 17.530 1.00 93.50 92 VAL A C 1
ATOM 651 O O . VAL A 1 92 ? -4.568 -0.424 18.685 1.00 93.50 92 VAL A O 1
ATOM 654 N N . PRO A 1 93 ? -3.468 0.636 17.034 1.00 92.81 93 PRO A N 1
ATOM 655 C CA . PRO A 1 93 ? -3.210 1.823 17.848 1.00 92.81 93 PRO A CA 1
ATOM 656 C C . PRO A 1 93 ? -4.484 2.430 18.423 1.00 92.81 93 PRO A C 1
ATOM 658 O O . PRO A 1 93 ? -4.517 2.845 19.578 1.00 92.81 93 PRO A O 1
ATOM 661 N N . ARG A 1 94 ? -5.557 2.438 17.633 1.00 88.56 94 ARG A N 1
ATOM 662 C CA . ARG A 1 94 ? -6.844 2.951 18.073 1.00 88.56 94 ARG A CA 1
ATOM 663 C C . ARG A 1 94 ? -7.486 2.062 19.134 1.00 88.56 94 ARG A C 1
ATOM 665 O O . ARG A 1 94 ? -7.909 2.583 20.158 1.00 88.56 94 ARG A O 1
ATOM 672 N N . LEU A 1 95 ? -7.532 0.748 18.913 1.00 89.50 95 LEU A N 1
ATOM 673 C CA . LEU A 1 95 ? -8.094 -0.194 19.892 1.00 89.50 95 LEU A CA 1
ATOM 674 C C . LEU A 1 95 ? -7.326 -0.120 21.220 1.00 89.50 95 LEU A C 1
ATOM 676 O O . L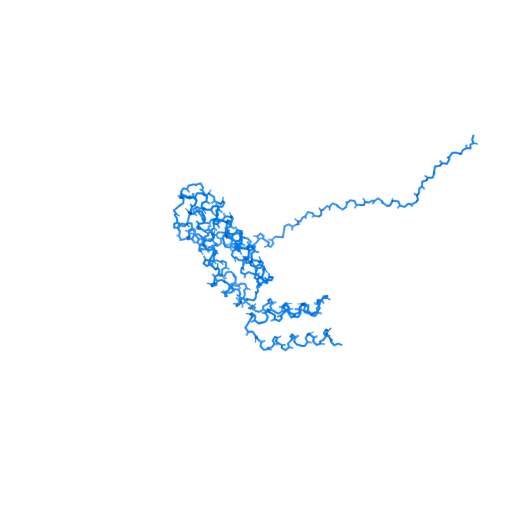EU A 1 95 ? -7.906 -0.105 22.301 1.00 89.50 95 LEU A O 1
ATOM 680 N N . LEU A 1 96 ? -6.001 0.022 21.144 1.00 91.12 96 LEU A N 1
ATOM 681 C CA . LEU A 1 96 ? -5.151 0.185 22.316 1.00 91.12 96 LEU A CA 1
ATOM 682 C C . LEU A 1 96 ? -5.443 1.491 23.069 1.00 91.12 96 LEU A C 1
ATOM 684 O O . LEU A 1 96 ? -5.298 1.525 24.288 1.00 91.12 96 LEU A O 1
ATOM 688 N N . ALA A 1 97 ? -5.891 2.546 22.384 1.00 89.06 97 ALA A N 1
ATOM 689 C CA . ALA A 1 97 ? -6.194 3.840 22.994 1.00 89.06 97 ALA A CA 1
ATOM 690 C C . ALA A 1 97 ? -7.385 3.787 23.962 1.00 89.06 97 ALA A C 1
ATOM 692 O O . ALA A 1 97 ? -7.457 4.613 24.875 1.00 89.06 97 ALA A O 1
ATOM 693 N N . GLU A 1 98 ? -8.284 2.813 23.784 1.00 87.19 98 GLU A N 1
ATOM 694 C CA . GLU A 1 98 ? -9.412 2.556 24.687 1.00 87.19 98 GLU A CA 1
ATOM 695 C C . GLU A 1 98 ? -8.943 1.988 26.032 1.00 87.19 98 GLU A C 1
ATOM 697 O O . GLU A 1 98 ? -9.536 2.281 27.067 1.00 87.19 98 GLU A O 1
ATOM 702 N N . THR A 1 99 ? -7.840 1.231 26.035 1.00 89.19 99 THR A N 1
ATOM 703 C CA . THR A 1 99 ? -7.262 0.636 27.253 1.00 89.19 99 THR A CA 1
ATOM 704 C C . THR A 1 99 ? -6.158 1.511 27.854 1.00 89.19 99 THR A C 1
ATOM 706 O O . THR A 1 99 ? -6.091 1.708 29.064 1.00 89.19 99 THR A O 1
ATOM 709 N N . SER A 1 100 ? -5.259 2.036 27.016 1.00 91.44 100 SER A N 1
ATOM 710 C CA . SER A 1 100 ? -4.104 2.836 27.419 1.00 91.44 100 SER A CA 1
ATOM 711 C C . SER A 1 100 ? -3.665 3.784 26.302 1.00 91.44 100 SER A C 1
ATOM 713 O O . SER A 1 100 ? -2.925 3.426 25.383 1.00 91.44 100 SER A O 1
ATOM 715 N N . ARG A 1 101 ? -4.066 5.052 26.429 1.00 92.12 101 ARG A N 1
ATOM 716 C CA . ARG A 1 101 ? -3.611 6.145 25.555 1.00 92.12 101 ARG A CA 1
ATOM 717 C C . ARG A 1 101 ? -2.083 6.250 25.425 1.00 92.12 101 ARG A C 1
ATOM 719 O O . ARG A 1 101 ? -1.622 6.366 24.293 1.00 92.12 101 ARG A O 1
ATOM 726 N N . PRO A 1 102 ? -1.269 6.198 26.502 1.00 95.38 102 PRO A N 1
ATOM 727 C CA . PRO A 1 102 ? 0.183 6.294 26.341 1.00 95.38 102 PRO A CA 1
ATOM 728 C C . PRO A 1 102 ? 0.763 5.101 25.573 1.00 95.38 102 PRO A C 1
ATOM 730 O O . PRO A 1 102 ? 1.662 5.293 24.757 1.00 95.38 102 PRO A O 1
ATOM 733 N N . ALA A 1 103 ? 0.224 3.890 25.760 1.00 94.62 103 ALA A N 1
ATOM 734 C CA . ALA A 1 103 ? 0.658 2.722 24.996 1.00 94.62 103 ALA A CA 1
ATOM 735 C C . ALA A 1 103 ? 0.294 2.845 23.505 1.00 94.62 103 ALA A C 1
ATOM 737 O O . ALA A 1 103 ? 1.110 2.521 22.645 1.00 94.62 103 ALA A O 1
ATOM 738 N N . ALA A 1 104 ? -0.892 3.376 23.192 1.00 93.19 104 ALA A N 1
ATOM 739 C CA . ALA A 1 104 ? -1.297 3.674 21.821 1.00 93.19 104 ALA A CA 1
ATOM 740 C C . ALA A 1 104 ? -0.366 4.686 21.146 1.00 93.19 104 ALA A C 1
ATOM 742 O O . ALA A 1 104 ? 0.110 4.439 20.041 1.00 93.19 104 ALA A O 1
ATOM 743 N N . VAL A 1 105 ? -0.046 5.790 21.829 1.00 94.94 105 VAL A N 1
ATOM 744 C CA . VAL A 1 105 ? 0.896 6.798 21.321 1.00 94.94 105 VAL A CA 1
ATOM 745 C C . VAL A 1 105 ? 2.278 6.188 21.097 1.00 94.94 105 VAL A C 1
ATOM 747 O O . VAL A 1 105 ? 2.858 6.387 20.032 1.00 94.94 105 VAL A O 1
ATOM 750 N N . ALA A 1 106 ? 2.788 5.400 22.049 1.00 97.00 106 ALA A N 1
ATOM 751 C CA . ALA A 1 106 ? 4.060 4.701 21.885 1.00 97.00 106 ALA A CA 1
ATOM 752 C C . ALA A 1 106 ? 4.048 3.786 20.649 1.00 97.00 106 ALA A C 1
ATOM 754 O O . ALA A 1 106 ? 4.994 3.802 19.866 1.00 97.00 106 ALA A O 1
ATOM 755 N N . LEU A 1 107 ? 2.956 3.050 20.419 1.00 96.62 107 LEU A N 1
ATOM 756 C CA . LEU A 1 107 ? 2.806 2.203 19.238 1.00 96.62 107 LEU A CA 1
ATOM 757 C C . LEU A 1 107 ? 2.763 3.014 17.933 1.00 96.62 107 LEU A C 1
ATOM 759 O O . LEU A 1 107 ? 3.428 2.632 16.973 1.00 96.62 107 LEU A O 1
ATOM 763 N N . VAL A 1 108 ? 2.037 4.138 17.890 1.00 96.12 108 VAL A N 1
ATOM 764 C CA . VAL A 1 108 ? 2.035 5.048 16.727 1.00 96.12 108 VAL A CA 1
ATOM 765 C C . VAL A 1 108 ? 3.448 5.546 16.429 1.00 96.12 108 VAL A C 1
ATOM 767 O O . VAL A 1 108 ? 3.865 5.534 15.273 1.00 96.12 108 VAL A O 1
ATOM 770 N N . VAL A 1 109 ? 4.203 5.941 17.458 1.00 97.44 109 VAL A N 1
ATOM 771 C CA . VAL A 1 109 ? 5.594 6.396 17.311 1.00 97.44 109 VAL A CA 1
ATOM 772 C C . VAL A 1 109 ? 6.480 5.275 16.769 1.00 97.44 109 VAL A C 1
ATOM 774 O O . VAL A 1 109 ? 7.245 5.510 15.838 1.00 97.44 109 VAL A O 1
ATOM 777 N N . VAL A 1 110 ? 6.352 4.051 17.290 1.00 97.81 110 VAL A N 1
ATOM 778 C CA . VAL A 1 110 ? 7.110 2.887 16.803 1.00 97.81 110 VAL A CA 1
ATOM 779 C C . VAL A 1 110 ? 6.780 2.585 15.342 1.00 97.81 110 VAL A C 1
ATOM 781 O O . VAL A 1 110 ? 7.690 2.423 14.534 1.00 97.81 110 VAL A O 1
ATOM 784 N N . LEU A 1 111 ? 5.499 2.554 14.970 1.00 96.50 111 LEU A N 1
ATOM 785 C CA . LEU A 1 111 ? 5.077 2.321 13.586 1.00 96.50 111 LEU A CA 1
ATOM 786 C C . LEU A 1 111 ? 5.541 3.441 12.649 1.00 96.50 111 LEU A C 1
ATOM 788 O O . LEU A 1 111 ? 5.993 3.156 11.543 1.00 96.50 111 LEU A O 1
ATOM 792 N N . GLY A 1 112 ? 5.491 4.698 13.096 1.00 96.56 112 GLY A N 1
ATOM 793 C CA . GLY A 1 112 ? 6.023 5.847 12.364 1.00 96.56 112 GLY A CA 1
ATOM 794 C C . GLY A 1 112 ? 7.542 5.782 12.185 1.00 96.56 112 GLY A C 1
ATOM 795 O O . GLY A 1 112 ? 8.052 6.065 11.103 1.00 96.56 112 GLY A O 1
ATOM 796 N N . PHE A 1 113 ? 8.272 5.342 13.210 1.00 96.56 113 PHE A N 1
ATOM 797 C CA . PHE A 1 113 ? 9.711 5.108 13.123 1.00 96.56 113 PHE A CA 1
ATOM 798 C C . PHE A 1 113 ? 10.031 3.994 12.120 1.00 96.56 113 PHE A C 1
ATOM 800 O O . PHE A 1 113 ? 10.840 4.194 11.220 1.00 96.56 113 PHE A O 1
ATOM 807 N N . VAL A 1 114 ? 9.337 2.855 12.199 1.00 95.25 114 VAL A N 1
ATOM 808 C CA . VAL A 1 114 ? 9.472 1.753 11.230 1.00 95.25 114 VAL A CA 1
ATOM 809 C C . VAL A 1 114 ? 9.138 2.226 9.811 1.00 95.25 114 VAL A C 1
ATOM 811 O O . VAL A 1 114 ? 9.886 1.936 8.879 1.00 95.25 114 VAL A O 1
ATOM 814 N N . ALA A 1 115 ? 8.070 3.012 9.645 1.00 95.00 115 ALA A N 1
ATOM 815 C CA . ALA A 1 115 ? 7.698 3.647 8.383 1.00 95.00 115 ALA A CA 1
ATOM 816 C C . ALA A 1 115 ? 8.840 4.504 7.803 1.00 95.00 115 ALA A C 1
ATOM 818 O O . ALA A 1 115 ? 9.142 4.404 6.614 1.00 95.00 115 ALA A O 1
ATOM 819 N N . ALA A 1 116 ? 9.518 5.289 8.644 1.00 95.00 116 ALA A N 1
ATOM 820 C CA . ALA A 1 116 ? 10.638 6.140 8.248 1.00 95.00 116 ALA A CA 1
ATOM 821 C C . ALA A 1 116 ? 11.921 5.365 7.885 1.00 95.00 116 ALA A C 1
ATOM 823 O O . ALA A 1 116 ? 12.782 5.916 7.201 1.00 95.00 116 ALA A O 1
ATOM 824 N N . LEU A 1 117 ? 12.052 4.096 8.291 1.00 94.94 117 LEU A N 1
ATOM 825 C CA . LEU A 1 117 ? 13.191 3.245 7.924 1.00 94.94 117 LEU A CA 1
ATOM 826 C C . LEU A 1 117 ? 13.043 2.598 6.540 1.00 94.94 117 LEU A C 1
ATOM 828 O O . LEU A 1 117 ? 14.049 2.244 5.929 1.00 94.94 117 LEU A O 1
ATOM 832 N N . PHE A 1 118 ? 11.824 2.454 6.009 1.00 92.19 118 PHE A N 1
ATOM 833 C CA . PHE A 1 118 ? 11.597 1.808 4.709 1.00 92.19 118 PHE A CA 1
ATOM 834 C C . PHE A 1 118 ? 12.384 2.413 3.534 1.00 92.19 118 PHE A C 1
ATOM 836 O O . PHE A 1 118 ? 12.929 1.627 2.757 1.00 92.19 118 PHE A O 1
ATOM 843 N N . PRO A 1 119 ? 12.520 3.748 3.386 1.00 90.25 119 PRO A N 1
ATOM 844 C CA . PRO A 1 119 ? 13.348 4.342 2.336 1.00 90.25 119 PRO A CA 1
ATOM 845 C C . PRO A 1 119 ? 14.803 3.842 2.323 1.00 90.25 119 PRO A C 1
ATOM 847 O O . PRO A 1 119 ? 15.418 3.793 1.259 1.00 90.25 119 PRO A O 1
ATOM 850 N N . LEU A 1 120 ? 15.347 3.409 3.470 1.00 91.25 120 LEU A N 1
ATOM 851 C CA . LEU A 1 120 ? 16.709 2.863 3.568 1.00 91.25 120 LEU A CA 1
ATOM 852 C C . LEU A 1 120 ? 16.860 1.517 2.842 1.00 91.25 120 LEU A C 1
ATOM 854 O O . LEU A 1 120 ? 17.967 1.132 2.476 1.00 91.25 120 LEU A O 1
ATOM 858 N N . LEU A 1 121 ? 15.754 0.810 2.594 1.00 86.12 121 LEU A N 1
ATOM 859 C CA . LEU A 1 121 ? 15.725 -0.431 1.814 1.00 86.12 121 LEU A CA 1
ATOM 860 C C . LEU A 1 121 ? 15.704 -0.172 0.294 1.00 86.12 121 LEU A C 1
ATOM 862 O O . LEU A 1 121 ? 15.720 -1.118 -0.499 1.00 86.12 121 LEU A O 1
ATOM 866 N N . GLY A 1 122 ? 15.640 1.098 -0.115 1.00 83.12 122 GLY A N 1
ATOM 867 C CA . GLY A 1 122 ? 15.631 1.562 -1.499 1.00 83.12 122 GLY A CA 1
ATOM 868 C C . GLY A 1 122 ? 14.441 2.471 -1.808 1.00 83.12 122 GLY A C 1
ATOM 869 O O . GLY A 1 122 ? 13.380 2.359 -1.197 1.00 83.12 122 GLY A O 1
ATOM 870 N N . GLU A 1 123 ? 14.596 3.326 -2.823 1.00 82.00 123 GLU A N 1
ATOM 871 C CA . GLU A 1 123 ? 13.612 4.353 -3.219 1.00 82.00 123 GLU A CA 1
ATOM 872 C C . GLU A 1 123 ? 12.194 3.804 -3.420 1.00 82.00 123 GLU A C 1
ATOM 874 O O . GLU A 1 123 ? 11.216 4.443 -3.038 1.00 82.00 123 GLU A O 1
ATOM 879 N N . ARG A 1 124 ? 12.072 2.573 -3.934 1.00 80.56 124 ARG A N 1
ATOM 880 C CA . ARG A 1 124 ? 10.775 1.907 -4.138 1.00 80.56 124 ARG A CA 1
ATOM 881 C C . ARG A 1 124 ? 9.949 1.752 -2.858 1.00 80.56 124 ARG A C 1
ATOM 883 O O . ARG A 1 124 ? 8.736 1.613 -2.928 1.00 80.56 124 ARG A O 1
ATOM 890 N N . TYR A 1 125 ? 10.605 1.698 -1.700 1.00 88.31 125 TYR A N 1
ATOM 891 C CA . TYR A 1 125 ? 9.960 1.517 -0.404 1.00 88.31 125 TYR A CA 1
ATOM 892 C C . TYR A 1 125 ? 9.618 2.853 0.267 1.00 88.31 125 TYR A C 1
ATOM 894 O O . TYR A 1 125 ? 8.991 2.861 1.323 1.00 88.31 125 TYR A O 1
ATOM 902 N N . ALA A 1 126 ? 9.964 3.995 -0.334 1.00 89.25 126 ALA A N 1
ATOM 903 C CA . ALA A 1 126 ? 9.562 5.293 0.201 1.00 89.25 126 ALA A CA 1
ATOM 904 C C . ALA A 1 126 ? 8.033 5.451 0.226 1.00 89.25 126 ALA A C 1
ATOM 906 O O . ALA A 1 126 ? 7.471 5.917 1.217 1.00 89.25 126 ALA A O 1
ATOM 907 N N . THR A 1 127 ? 7.345 4.985 -0.819 1.00 90.56 127 THR A N 1
ATOM 908 C CA . THR A 1 127 ? 5.874 4.973 -0.881 1.00 90.56 127 THR A CA 1
ATOM 909 C C . THR A 1 127 ? 5.262 4.009 0.132 1.00 90.56 127 THR A C 1
ATOM 911 O O . THR A 1 127 ? 4.227 4.314 0.718 1.00 90.56 127 THR A O 1
ATOM 914 N N . VAL A 1 128 ? 5.929 2.883 0.400 1.00 91.88 128 VAL A N 1
ATOM 915 C CA . VAL A 1 128 ? 5.552 1.930 1.453 1.00 91.88 128 VAL A CA 1
ATOM 916 C C . VAL A 1 128 ? 5.605 2.585 2.831 1.00 91.88 128 VAL A C 1
ATOM 918 O O . VAL A 1 128 ? 4.631 2.506 3.579 1.00 91.88 128 VAL A O 1
ATOM 921 N N . GLY A 1 129 ? 6.712 3.261 3.148 1.00 92.38 129 GLY A N 1
ATOM 922 C CA . GLY A 1 129 ? 6.859 4.011 4.394 1.00 92.38 129 GLY A CA 1
ATOM 923 C C . GLY A 1 129 ? 5.784 5.086 4.534 1.00 92.38 129 GLY A C 1
ATOM 924 O O . GLY A 1 129 ? 5.104 5.157 5.555 1.00 92.38 129 GLY A O 1
ATOM 925 N N . LEU A 1 130 ? 5.549 5.864 3.474 1.00 93.31 130 LEU A N 1
ATOM 926 C CA . LEU A 1 130 ? 4.501 6.883 3.457 1.00 93.31 130 LEU A CA 1
ATOM 927 C C . LEU A 1 130 ? 3.105 6.281 3.685 1.00 93.31 130 LEU A C 1
ATOM 929 O O . LEU A 1 130 ? 2.360 6.775 4.528 1.00 93.31 130 LEU A O 1
ATOM 933 N N . GLY A 1 131 ? 2.760 5.195 2.991 1.00 93.31 131 GLY A N 1
ATOM 934 C CA . GLY A 1 131 ? 1.478 4.516 3.165 1.00 93.31 131 GLY A CA 1
ATOM 935 C C . GLY A 1 131 ? 1.292 3.968 4.581 1.00 93.31 131 GLY A C 1
ATOM 936 O O . GLY A 1 131 ? 0.238 4.178 5.180 1.00 93.31 131 GLY A O 1
ATOM 937 N N . LEU A 1 132 ? 2.323 3.346 5.163 1.00 95.00 132 LEU A N 1
ATOM 938 C CA . LEU A 1 132 ? 2.282 2.847 6.541 1.00 95.00 132 LEU A CA 1
ATOM 939 C C . LEU A 1 132 ? 2.116 3.981 7.560 1.00 95.00 132 LEU A C 1
ATOM 941 O O . LEU A 1 132 ? 1.245 3.907 8.430 1.00 95.00 132 LEU A O 1
ATOM 945 N N . GLY A 1 133 ? 2.915 5.043 7.439 1.00 94.56 133 GLY A N 1
ATOM 946 C CA . GLY A 1 133 ? 2.860 6.195 8.338 1.00 94.56 133 GLY A CA 1
ATOM 947 C C . GLY A 1 133 ? 1.500 6.887 8.291 1.00 94.56 133 GLY A C 1
ATOM 948 O O . GLY A 1 133 ? 0.872 7.094 9.329 1.00 94.56 133 GLY A O 1
ATOM 949 N N . MET A 1 134 ? 0.995 7.162 7.087 1.00 95.12 134 MET A N 1
ATOM 950 C CA . MET A 1 134 ? -0.307 7.807 6.905 1.00 95.12 134 MET A CA 1
ATOM 951 C C . MET A 1 134 ? -1.454 6.923 7.400 1.00 95.12 134 MET A C 1
ATOM 953 O O . MET A 1 134 ? -2.323 7.406 8.120 1.00 95.12 134 MET A O 1
ATOM 957 N N . THR A 1 135 ? -1.427 5.620 7.108 1.00 94.19 135 THR A N 1
ATOM 958 C CA . THR A 1 135 ? -2.425 4.668 7.626 1.00 94.19 135 THR A CA 1
ATOM 959 C C . THR A 1 135 ? -2.454 4.664 9.152 1.00 94.19 135 THR A C 1
ATOM 961 O O . THR A 1 135 ? -3.530 4.719 9.740 1.00 94.19 135 THR A O 1
ATOM 964 N N . THR A 1 136 ? -1.280 4.660 9.789 1.00 94.19 136 THR A N 1
ATOM 965 C CA . THR A 1 136 ? -1.153 4.675 11.253 1.00 94.19 136 THR A CA 1
ATOM 966 C C . THR A 1 136 ? -1.751 5.949 11.850 1.00 94.19 136 THR A C 1
ATOM 968 O O . THR A 1 136 ? -2.582 5.890 12.755 1.00 94.19 136 THR A O 1
ATOM 971 N N . VAL A 1 137 ? -1.344 7.114 11.335 1.00 93.31 137 VAL A N 1
ATOM 972 C CA . VAL A 1 137 ? -1.761 8.418 11.867 1.00 93.31 137 VAL A CA 1
ATOM 973 C C . VAL A 1 137 ? -3.258 8.635 11.676 1.00 93.31 137 VAL A C 1
ATOM 975 O O . VAL A 1 137 ? -3.939 9.042 12.614 1.00 93.31 137 VAL A O 1
ATOM 978 N N . PHE A 1 138 ? -3.788 8.340 10.488 1.00 89.75 138 PHE A N 1
ATOM 979 C CA . PHE A 1 138 ? -5.211 8.519 10.208 1.00 89.75 138 PHE A CA 1
ATOM 980 C C . PHE A 1 138 ? -6.080 7.469 10.901 1.00 89.75 138 PHE A C 1
ATOM 982 O O . PHE A 1 138 ? -7.146 7.818 11.400 1.00 89.75 138 PHE A O 1
ATOM 989 N N . GLY A 1 139 ? -5.629 6.215 10.988 1.00 87.94 139 GLY A N 1
ATOM 990 C CA . GLY A 1 139 ? -6.338 5.164 11.721 1.00 87.94 139 GLY A CA 1
ATOM 991 C C . GLY A 1 139 ? -6.478 5.489 13.210 1.00 87.94 139 GLY A C 1
ATOM 992 O O . GLY A 1 139 ? -7.567 5.371 13.771 1.00 87.94 139 GLY A O 1
ATOM 993 N N . TYR A 1 140 ? -5.401 5.983 13.831 1.00 89.44 140 TYR A N 1
ATOM 994 C CA . TYR A 1 140 ? -5.417 6.447 15.221 1.00 89.44 140 TYR A CA 1
ATOM 995 C C . TYR A 1 140 ? -6.212 7.748 15.409 1.00 89.44 140 TYR A C 1
ATOM 997 O O . TYR A 1 140 ? -7.005 7.860 16.340 1.00 89.44 140 TYR A O 1
ATOM 1005 N N . GLY A 1 141 ? -6.002 8.738 14.535 1.00 86.06 141 GLY A N 1
ATOM 1006 C CA . GLY A 1 141 ? -6.592 10.072 14.664 1.00 86.06 141 GLY A CA 1
ATOM 1007 C C . GLY A 1 141 ? -8.088 10.135 14.351 1.00 86.06 141 GLY A C 1
ATOM 1008 O O . GLY A 1 141 ? -8.765 11.064 14.791 1.00 86.06 141 GLY A O 1
ATOM 1009 N N . TYR A 1 142 ? -8.627 9.164 13.609 1.00 81.38 142 TYR A N 1
ATOM 1010 C CA . TYR A 1 142 ? -10.045 9.130 13.276 1.00 81.38 142 TYR A CA 1
ATOM 1011 C C . TYR A 1 142 ? -10.876 8.522 14.417 1.00 81.38 142 TYR A C 1
ATOM 1013 O O . TYR A 1 142 ? -10.905 7.304 14.607 1.00 81.38 142 TYR A O 1
ATOM 1021 N N . ALA A 1 143 ? -11.596 9.377 15.149 1.00 64.69 143 ALA A N 1
ATOM 1022 C CA . ALA A 1 143 ? -12.534 9.001 16.207 1.00 64.69 143 ALA A CA 1
ATOM 1023 C C . ALA A 1 143 ? -13.995 9.195 15.730 1.00 64.69 143 ALA A C 1
ATOM 1025 O O . ALA A 1 143 ? -14.504 10.315 15.781 1.00 64.69 143 ALA A O 1
ATOM 1026 N N . PRO A 1 144 ? -14.688 8.152 15.234 1.00 61.09 144 PRO A N 1
ATOM 1027 C CA . PRO A 1 144 ? -16.093 8.235 14.878 1.00 61.09 144 PRO A CA 1
ATOM 1028 C C . PRO A 1 144 ? -16.917 8.548 16.125 1.00 61.09 144 PRO A C 1
ATOM 1030 O O . PRO A 1 144 ? -16.665 8.041 17.219 1.00 61.09 144 PRO A O 1
ATOM 1033 N N . GLN A 1 145 ? -17.905 9.413 15.941 1.00 51.62 145 GLN A N 1
ATOM 1034 C CA . GLN A 1 145 ? -18.874 9.763 16.967 1.00 51.62 145 GLN A CA 1
ATOM 1035 C C . GLN A 1 145 ? -19.832 8.575 17.138 1.00 51.62 145 GLN A C 1
ATOM 1037 O O . GLN A 1 145 ? -20.683 8.333 16.289 1.00 51.62 145 GLN A O 1
ATOM 1042 N N . GLY A 1 146 ? -19.643 7.804 18.210 1.00 55.62 146 GLY A N 1
ATOM 1043 C CA . GLY A 1 146 ? -20.389 6.574 18.502 1.00 55.62 146 GLY A CA 1
ATOM 1044 C C . GLY A 1 146 ? -19.443 5.386 18.669 1.00 55.62 146 GLY A C 1
ATOM 1045 O O . GLY A 1 146 ? -18.553 5.185 17.846 1.00 55.62 146 GLY A O 1
ATOM 1046 N N . GLY A 1 147 ? -19.595 4.634 19.764 1.00 61.00 147 GLY A N 1
ATOM 1047 C CA . GLY A 1 147 ? -18.741 3.490 20.093 1.00 61.00 147 GLY A CA 1
ATOM 1048 C C . GLY A 1 147 ? -18.770 2.445 18.981 1.00 61.00 147 GLY A C 1
ATOM 1049 O O . GLY A 1 147 ? -19.741 1.709 18.841 1.00 61.00 147 GLY A O 1
ATOM 1050 N N . ALA A 1 148 ? -17.720 2.422 18.168 1.00 66.88 148 ALA A N 1
ATOM 1051 C CA . ALA A 1 148 ? -17.517 1.403 17.155 1.00 66.88 148 ALA A CA 1
ATOM 1052 C C . ALA A 1 148 ? -17.065 0.108 17.827 1.00 66.88 148 ALA A C 1
A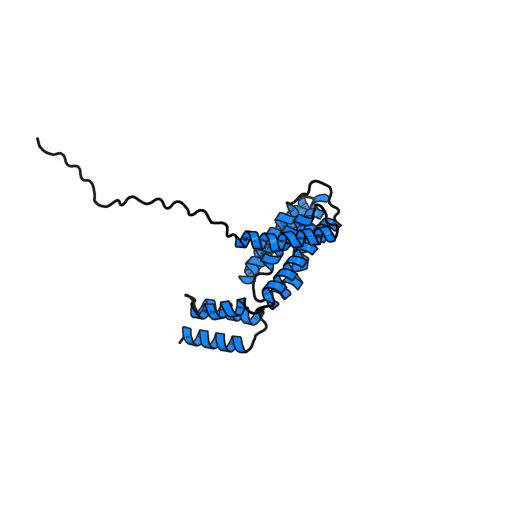TOM 1054 O O . ALA A 1 148 ? -16.140 0.136 18.636 1.00 66.88 148 ALA A O 1
ATOM 1055 N N . ASP A 1 149 ? -17.667 -1.022 17.461 1.00 83.69 149 ASP A N 1
ATOM 1056 C CA . ASP A 1 149 ? -17.179 -2.316 17.932 1.00 83.69 149 ASP A CA 1
ATOM 1057 C C . ASP A 1 149 ? -15.774 -2.588 17.361 1.00 83.69 149 ASP A C 1
ATOM 1059 O O . ASP A 1 149 ? -15.462 -2.243 16.215 1.00 83.69 149 ASP A O 1
ATOM 1063 N N . HIS A 1 150 ? -14.916 -3.246 18.143 1.00 88.38 150 HIS A N 1
ATOM 1064 C CA . HIS A 1 150 ? -13.526 -3.535 17.778 1.00 88.38 150 HIS A CA 1
ATOM 1065 C C . HIS A 1 150 ? -13.448 -4.285 16.442 1.00 88.38 150 HIS A C 1
ATOM 1067 O O . HIS A 1 150 ? -12.575 -4.033 15.607 1.00 88.38 150 HIS A O 1
ATOM 1073 N N . ARG A 1 151 ? -14.411 -5.186 16.212 1.00 89.50 151 ARG A N 1
ATOM 1074 C CA . ARG A 1 151 ? -14.526 -5.961 14.973 1.00 89.50 151 ARG A CA 1
ATOM 1075 C C . ARG A 1 151 ? -14.806 -5.076 13.763 1.00 89.50 151 ARG A C 1
ATOM 1077 O O . ARG A 1 151 ? -14.242 -5.328 12.704 1.00 89.50 151 ARG A O 1
ATOM 1084 N N . GLN A 1 152 ? -15.611 -4.025 13.912 1.00 90.81 152 GLN A N 1
ATOM 1085 C CA . GLN A 1 152 ? -15.943 -3.103 12.820 1.00 90.81 152 GLN A CA 1
ATOM 1086 C C . GLN A 1 152 ? -14.712 -2.332 12.344 1.00 90.81 152 GLN A C 1
ATOM 1088 O O . GLN A 1 152 ? -14.509 -2.180 11.141 1.00 90.81 152 GLN A O 1
ATOM 1093 N N . VAL A 1 153 ? -13.855 -1.901 13.276 1.00 90.38 153 VAL A N 1
ATOM 1094 C CA . VAL A 1 153 ? -12.596 -1.205 12.959 1.00 90.38 153 VAL A CA 1
ATOM 1095 C C . VAL A 1 153 ? -11.657 -2.118 12.168 1.00 90.38 153 VAL A C 1
ATOM 1097 O O . VAL A 1 153 ? -11.110 -1.709 11.143 1.00 90.38 153 VAL A O 1
ATOM 1100 N N . VAL A 1 154 ? -11.498 -3.369 12.610 1.00 93.25 154 VAL A N 1
ATOM 1101 C CA . VAL A 1 154 ? -10.640 -4.347 11.927 1.00 93.25 154 VAL A CA 1
ATOM 1102 C C . VAL A 1 154 ? -11.195 -4.694 10.545 1.00 93.25 154 VAL A C 1
ATOM 1104 O O . VAL A 1 154 ? -10.445 -4.673 9.572 1.00 93.25 154 VAL A O 1
ATOM 1107 N N . LEU A 1 155 ? -12.499 -4.959 10.425 1.00 93.81 155 LEU A N 1
ATOM 1108 C CA . LEU A 1 155 ? -13.139 -5.264 9.142 1.00 93.81 155 LEU A CA 1
ATOM 1109 C C . LEU A 1 155 ? -13.019 -4.103 8.151 1.00 93.81 155 LEU A C 1
ATOM 1111 O O . LEU A 1 155 ? -12.715 -4.339 6.983 1.00 93.81 155 LEU A O 1
ATOM 1115 N N . ALA A 1 156 ? -13.178 -2.858 8.613 1.00 93.56 156 ALA A N 1
ATOM 1116 C CA . ALA A 1 156 ? -12.964 -1.679 7.782 1.00 93.56 156 ALA A CA 1
ATOM 1117 C C . ALA A 1 156 ? -11.526 -1.623 7.247 1.00 93.56 156 ALA A C 1
ATOM 1119 O O . ALA A 1 156 ? -11.324 -1.491 6.040 1.00 93.56 156 ALA A O 1
ATOM 1120 N N . ALA A 1 157 ? -10.524 -1.788 8.116 1.00 94.69 157 ALA A N 1
ATOM 1121 C CA . ALA A 1 157 ? -9.119 -1.794 7.711 1.00 94.69 157 ALA A CA 1
ATOM 1122 C C . ALA A 1 157 ? -8.810 -2.908 6.692 1.00 94.69 157 ALA A C 1
ATOM 1124 O O . ALA A 1 157 ? -8.165 -2.657 5.672 1.00 94.69 157 ALA A O 1
ATOM 1125 N N . VAL A 1 158 ? -9.317 -4.125 6.926 1.00 96.81 158 VAL A N 1
ATOM 1126 C CA . VAL A 1 158 ? -9.168 -5.253 5.992 1.00 96.81 158 VAL A CA 1
ATOM 1127 C C . VAL A 1 158 ? -9.813 -4.933 4.643 1.00 96.81 158 VAL A C 1
ATOM 1129 O O . VAL A 1 158 ? -9.186 -5.171 3.612 1.00 96.81 158 VAL A O 1
ATOM 1132 N N . ALA A 1 159 ? -11.017 -4.353 4.626 1.00 96.75 159 ALA A N 1
ATOM 1133 C CA . ALA A 1 159 ? -11.711 -3.990 3.390 1.00 96.75 159 ALA A CA 1
ATOM 1134 C C . ALA A 1 159 ? -10.889 -3.002 2.554 1.00 96.75 159 ALA A C 1
ATOM 1136 O O . ALA A 1 159 ? -10.731 -3.198 1.349 1.00 96.75 159 ALA A O 1
ATOM 1137 N N . GLY A 1 160 ? -10.296 -1.997 3.206 1.00 96.06 160 GLY A N 1
ATOM 1138 C CA . GLY A 1 160 ? -9.390 -1.049 2.563 1.00 96.06 160 GLY A CA 1
ATOM 1139 C C . GLY A 1 160 ? -8.197 -1.733 1.898 1.00 96.06 160 GLY A C 1
ATOM 1140 O O . GLY A 1 160 ? -7.944 -1.527 0.710 1.00 96.06 160 GLY A O 1
ATOM 1141 N N . VAL A 1 161 ? -7.486 -2.596 2.632 1.00 96.75 161 VAL A N 1
ATOM 1142 C CA . VAL A 1 161 ? -6.344 -3.344 2.079 1.00 96.75 161 VAL A CA 1
ATOM 1143 C C . VAL A 1 161 ? -6.781 -4.231 0.912 1.00 96.75 161 VAL A C 1
ATOM 1145 O O . VAL A 1 161 ? -6.129 -4.225 -0.129 1.00 96.75 161 VAL A O 1
ATOM 1148 N N . VAL A 1 162 ? -7.899 -4.952 1.038 1.00 97.19 162 VAL A N 1
ATOM 1149 C CA . VAL A 1 162 ? -8.427 -5.817 -0.029 1.00 97.19 162 VAL A CA 1
ATOM 1150 C C . VAL A 1 162 ? -8.722 -5.014 -1.295 1.00 97.19 162 VAL A C 1
ATOM 1152 O O . VAL A 1 162 ? -8.265 -5.392 -2.373 1.00 97.19 162 VAL A O 1
ATOM 1155 N N . VAL A 1 163 ? -9.419 -3.881 -1.185 1.00 97.31 163 VAL A N 1
ATOM 1156 C CA . VAL A 1 163 ? -9.714 -3.021 -2.341 1.00 97.31 163 VAL A CA 1
ATOM 1157 C C . VAL A 1 163 ? -8.438 -2.467 -2.965 1.00 97.31 163 VAL A C 1
ATOM 1159 O O . VAL A 1 163 ? -8.302 -2.497 -4.188 1.00 97.31 163 VAL A O 1
ATOM 1162 N N . ALA A 1 164 ? -7.471 -2.026 -2.159 1.00 96.44 164 ALA A N 1
ATOM 1163 C CA . ALA A 1 164 ? -6.182 -1.563 -2.665 1.00 96.44 164 ALA A CA 1
ATOM 1164 C C . ALA A 1 164 ? -5.457 -2.648 -3.476 1.00 96.44 164 ALA A C 1
ATOM 1166 O O . ALA A 1 164 ? -4.929 -2.370 -4.553 1.00 96.44 164 ALA A O 1
ATOM 1167 N N . VAL A 1 165 ? -5.472 -3.896 -2.999 1.00 96.31 165 VAL A N 1
ATOM 1168 C CA . VAL A 1 165 ? -4.890 -5.041 -3.712 1.00 96.31 165 VAL A CA 1
ATOM 1169 C C . VAL A 1 165 ? -5.634 -5.315 -5.016 1.00 96.31 165 VAL A C 1
ATOM 1171 O O . VAL A 1 165 ? -4.995 -5.462 -6.058 1.00 96.31 165 VAL A O 1
ATOM 1174 N N . LEU A 1 166 ? -6.968 -5.339 -4.992 1.00 96.25 166 LEU A N 1
ATOM 1175 C CA . LEU A 1 166 ? -7.782 -5.561 -6.189 1.00 96.25 166 LEU A CA 1
ATOM 1176 C C . LEU A 1 166 ? -7.520 -4.491 -7.249 1.00 96.25 166 LEU A C 1
ATOM 1178 O O . LEU A 1 166 ? -7.254 -4.820 -8.404 1.00 96.25 166 LEU A O 1
ATOM 1182 N N . LEU A 1 167 ? -7.514 -3.217 -6.859 1.00 94.88 167 LEU A N 1
ATOM 1183 C CA . LEU A 1 167 ? -7.211 -2.116 -7.769 1.00 94.88 167 LEU A CA 1
ATOM 1184 C C . LEU A 1 167 ? -5.787 -2.207 -8.304 1.00 94.88 167 LEU A C 1
ATOM 1186 O O . LEU A 1 167 ? -5.574 -2.026 -9.503 1.00 94.88 167 LEU A O 1
ATOM 1190 N N . ARG A 1 168 ? -4.815 -2.559 -7.456 1.00 93.62 168 ARG A N 1
ATOM 1191 C CA . ARG A 1 168 ? -3.432 -2.748 -7.894 1.00 93.62 168 ARG A CA 1
ATOM 1192 C C . ARG A 1 168 ? -3.316 -3.847 -8.949 1.00 93.62 168 ARG A C 1
ATOM 1194 O O . ARG A 1 168 ? -2.570 -3.669 -9.916 1.00 93.62 168 ARG A O 1
ATOM 1201 N N . VAL A 1 169 ? -4.053 -4.946 -8.783 1.00 94.81 169 VAL A N 1
ATOM 1202 C CA . VAL A 1 169 ? -4.134 -6.044 -9.756 1.00 94.81 169 VAL A CA 1
ATOM 1203 C C . VAL A 1 169 ? -4.796 -5.573 -11.048 1.00 94.81 169 VAL A C 1
ATOM 1205 O O . VAL A 1 169 ? -4.206 -5.746 -12.111 1.00 94.81 169 VAL A O 1
ATOM 1208 N N . VAL A 1 170 ? -5.956 -4.915 -10.975 1.00 94.19 170 VAL A N 1
ATOM 1209 C CA . VAL A 1 170 ? -6.678 -4.397 -12.152 1.00 94.19 170 VAL A CA 1
ATOM 1210 C C . VAL A 1 170 ? -5.821 -3.419 -12.956 1.00 94.19 170 VAL A C 1
ATOM 1212 O O . VAL A 1 170 ? -5.724 -3.549 -14.172 1.00 94.19 170 VAL A O 1
ATOM 1215 N N . MET A 1 171 ? -5.127 -2.494 -12.291 1.00 90.25 171 MET A N 1
ATOM 1216 C CA . MET A 1 171 ? -4.225 -1.541 -12.948 1.00 90.25 171 MET A CA 1
ATOM 1217 C C . MET A 1 171 ? -2.994 -2.211 -13.573 1.00 90.25 171 MET A C 1
ATOM 1219 O O . MET A 1 171 ? -2.455 -1.711 -14.557 1.00 90.25 171 MET A O 1
ATOM 1223 N N . GLY A 1 172 ? -2.525 -3.323 -13.000 1.00 87.69 172 GLY A N 1
ATOM 1224 C CA . GLY A 1 172 ? -1.348 -4.047 -13.480 1.00 87.69 172 GLY A CA 1
ATOM 1225 C C . GLY A 1 172 ? -1.641 -5.144 -14.506 1.00 87.69 172 GLY A C 1
ATOM 1226 O O . GLY A 1 172 ? -0.712 -5.589 -15.168 1.00 87.69 172 GLY A O 1
ATOM 1227 N N . LEU A 1 173 ? -2.889 -5.595 -14.647 1.00 90.56 173 LEU A N 1
ATOM 1228 C CA . LEU A 1 173 ? -3.279 -6.682 -15.555 1.00 90.56 173 LEU A CA 1
ATOM 1229 C C . LEU A 1 173 ? -2.936 -6.414 -17.033 1.00 90.56 173 LEU A C 1
ATOM 1231 O O . LEU A 1 173 ? -2.382 -7.319 -17.661 1.00 90.56 173 LEU A O 1
ATOM 1235 N N . PRO A 1 174 ? -3.204 -5.216 -17.598 1.00 90.81 174 PRO A N 1
ATOM 1236 C CA . PRO A 1 174 ? -2.918 -4.940 -19.008 1.00 90.81 174 PRO A CA 1
ATOM 1237 C C . PRO A 1 174 ? -1.423 -4.975 -19.338 1.00 90.81 174 PRO A C 1
ATOM 1239 O O . PRO A 1 174 ? -1.034 -5.375 -20.432 1.00 90.81 174 PRO A O 1
ATOM 1242 N N . ASP A 1 175 ? -0.582 -4.555 -18.390 1.00 86.69 175 ASP A N 1
ATOM 1243 C CA . ASP A 1 175 ? 0.869 -4.604 -18.525 1.00 86.69 175 ASP A CA 1
ATOM 1244 C C . ASP A 1 175 ? 1.566 -4.733 -17.155 1.00 86.69 175 ASP A C 1
ATOM 1246 O O . ASP A 1 175 ? 1.918 -3.731 -16.521 1.00 86.69 175 ASP A O 1
ATOM 1250 N N . PRO A 1 176 ? 1.825 -5.972 -16.699 1.00 87.44 176 PRO A N 1
ATOM 1251 C CA . PRO A 1 176 ? 2.418 -6.227 -15.385 1.00 87.44 176 PRO A CA 1
ATOM 1252 C C . PRO A 1 176 ? 3.838 -5.674 -15.218 1.00 87.44 176 PRO A C 1
ATOM 1254 O O . PRO A 1 176 ? 4.283 -5.468 -14.087 1.00 87.44 176 PRO A O 1
ATOM 1257 N N . SER A 1 177 ? 4.536 -5.454 -16.338 1.00 87.25 177 SER A N 1
ATOM 1258 C CA . SER A 1 177 ? 5.934 -5.015 -16.399 1.00 87.25 177 SER A CA 1
ATOM 1259 C C . SER A 1 177 ? 6.075 -3.550 -16.810 1.00 87.25 177 SER A C 1
ATOM 1261 O O . SER A 1 177 ? 7.192 -3.119 -17.097 1.00 87.25 177 SER A O 1
ATOM 1263 N N . LYS A 1 178 ? 4.977 -2.781 -16.841 1.00 87.81 178 LYS A N 1
ATOM 1264 C CA . LYS A 1 178 ? 4.951 -1.386 -17.304 1.00 87.81 178 LYS A CA 1
ATOM 1265 C C . LYS A 1 178 ? 6.069 -0.543 -16.718 1.00 87.81 178 LYS A C 1
ATOM 1267 O O . LYS A 1 178 ? 6.874 0.000 -17.466 1.00 87.81 178 LYS A O 1
ATOM 1272 N N . THR A 1 179 ? 6.181 -0.532 -15.394 1.00 86.75 179 THR A N 1
ATOM 1273 C CA . THR A 1 179 ? 7.214 0.223 -14.682 1.00 86.75 179 THR A CA 1
ATOM 1274 C C . THR A 1 179 ? 8.616 -0.187 -15.117 1.00 86.75 179 THR A C 1
ATOM 1276 O O . THR A 1 179 ? 9.472 0.660 -15.330 1.00 86.75 179 THR A O 1
ATOM 1279 N N . THR A 1 180 ? 8.870 -1.483 -15.306 1.00 86.75 180 THR A N 1
ATOM 1280 C CA . THR A 1 180 ? 10.177 -1.957 -15.768 1.00 86.75 180 THR A CA 1
ATOM 1281 C C . THR A 1 180 ? 10.456 -1.512 -17.206 1.00 86.75 180 THR A C 1
ATOM 1283 O O . THR A 1 180 ? 11.583 -1.132 -17.504 1.00 86.75 180 THR A O 1
ATOM 1286 N N . ARG A 1 181 ? 9.445 -1.500 -18.088 1.00 87.06 181 ARG A N 1
ATOM 1287 C CA . ARG A 1 181 ? 9.580 -0.986 -19.464 1.00 87.06 181 ARG A CA 1
ATOM 1288 C C . ARG A 1 181 ? 9.879 0.510 -19.480 1.00 87.06 181 ARG A C 1
ATOM 1290 O O . ARG A 1 181 ? 10.786 0.930 -20.186 1.00 87.06 181 ARG A O 1
ATOM 1297 N N . GLU A 1 182 ? 9.153 1.287 -18.683 1.00 90.00 182 GLU A N 1
ATOM 1298 C CA . GLU A 1 182 ? 9.350 2.734 -18.551 1.00 90.00 182 GLU A CA 1
ATOM 1299 C C . GLU A 1 182 ? 10.744 3.062 -18.008 1.00 90.00 182 GLU A C 1
ATOM 1301 O O . GLU A 1 182 ? 11.411 3.938 -18.544 1.00 90.00 182 GLU A O 1
ATOM 1306 N N . GLN A 1 183 ? 11.232 2.312 -17.016 1.00 87.31 183 GLN A N 1
ATOM 1307 C CA . GLN A 1 183 ? 12.578 2.497 -16.463 1.00 87.31 183 GLN A CA 1
ATOM 1308 C C . GLN A 1 183 ? 13.682 2.121 -17.459 1.00 87.31 183 GLN A C 1
ATOM 1310 O O . GLN A 1 183 ? 14.685 2.820 -17.544 1.00 87.31 183 GLN A O 1
ATOM 1315 N N . VAL A 1 184 ? 13.505 1.055 -18.249 1.00 87.31 184 VAL A N 1
ATOM 1316 C CA . VAL A 1 184 ? 14.451 0.724 -19.331 1.00 87.31 184 VAL A CA 1
ATOM 1317 C C . VAL A 1 184 ? 14.437 1.796 -20.421 1.00 87.31 184 VAL A C 1
ATOM 1319 O O . VAL A 1 184 ? 15.499 2.196 -20.884 1.00 87.31 184 VAL A O 1
ATOM 1322 N N . ALA A 1 185 ? 13.261 2.300 -20.803 1.00 88.00 185 ALA A N 1
ATOM 1323 C CA . ALA A 1 185 ? 13.153 3.401 -21.757 1.00 88.00 185 ALA A CA 1
ATOM 1324 C C . ALA A 1 185 ? 13.800 4.686 -21.215 1.00 88.00 185 ALA A C 1
ATOM 1326 O O . ALA A 1 185 ? 14.487 5.381 -21.958 1.00 88.00 185 ALA A O 1
ATOM 1327 N N . ALA A 1 186 ? 13.661 4.961 -19.915 1.00 87.69 186 ALA A N 1
ATOM 1328 C CA . ALA A 1 186 ? 14.266 6.119 -19.266 1.00 87.69 186 ALA A CA 1
ATOM 1329 C C . ALA A 1 186 ? 15.801 6.113 -19.345 1.00 87.69 186 ALA A C 1
ATOM 1331 O O . ALA A 1 186 ? 16.395 7.183 -19.393 1.00 87.69 186 ALA A O 1
ATOM 1332 N N . VAL A 1 187 ? 16.462 4.950 -19.445 1.00 88.44 187 VAL A N 1
ATOM 1333 C CA . VAL A 1 187 ? 17.923 4.877 -19.670 1.00 88.44 187 VAL A CA 1
ATOM 1334 C C . VAL A 1 187 ? 18.334 5.600 -20.961 1.00 88.44 187 VAL A C 1
ATOM 1336 O O . VAL A 1 187 ? 19.383 6.246 -21.012 1.00 88.44 187 VAL A O 1
ATOM 1339 N N . LEU A 1 188 ? 17.493 5.550 -21.998 1.00 85.69 188 LEU A N 1
ATOM 1340 C CA . LEU A 1 188 ? 17.783 6.178 -23.288 1.00 85.69 188 LEU A CA 1
ATOM 1341 C C . LEU A 1 188 ? 17.756 7.710 -23.227 1.00 85.69 188 LEU A C 1
ATOM 1343 O O . LEU A 1 188 ? 18.434 8.333 -24.035 1.00 85.69 188 LEU A O 1
ATOM 1347 N N . ASP A 1 189 ? 17.054 8.305 -22.255 1.00 89.88 189 ASP A N 1
ATOM 1348 C CA . ASP A 1 189 ? 16.852 9.764 -22.142 1.00 89.88 189 ASP A CA 1
ATOM 1349 C C . ASP A 1 189 ? 17.392 10.373 -20.825 1.00 89.88 189 ASP A C 1
ATOM 1351 O O . ASP A 1 189 ? 17.540 11.581 -20.685 1.00 89.88 189 ASP A O 1
ATOM 1355 N N . ALA A 1 190 ? 17.839 9.542 -19.876 1.00 87.38 190 ALA A N 1
ATOM 1356 C CA . ALA A 1 190 ? 18.404 9.993 -18.603 1.00 87.38 190 ALA A CA 1
ATOM 1357 C C . ALA A 1 190 ? 19.688 10.838 -18.730 1.00 87.38 190 ALA A C 1
ATOM 1359 O O . ALA A 1 190 ? 20.663 10.439 -19.365 1.00 87.38 190 ALA A O 1
ATOM 1360 N N . ALA A 1 191 ? 19.728 11.967 -18.018 1.00 86.12 191 ALA A N 1
ATOM 1361 C CA . ALA A 1 191 ? 20.925 12.803 -17.894 1.00 86.12 191 ALA A CA 1
ATOM 1362 C C . ALA A 1 191 ? 22.108 12.073 -17.222 1.00 86.12 191 ALA A C 1
ATOM 1364 O O . ALA A 1 191 ? 23.257 12.348 -17.552 1.00 86.12 191 ALA A O 1
ATOM 1365 N N . ASP A 1 192 ? 21.823 11.123 -16.322 1.00 87.31 192 ASP A N 1
ATOM 1366 C CA . ASP A 1 192 ? 22.798 10.188 -15.746 1.00 87.31 192 ASP A CA 1
ATOM 1367 C C . ASP A 1 192 ? 22.461 8.743 -16.175 1.00 87.31 192 ASP A C 1
ATOM 1369 O O . ASP A 1 192 ? 21.635 8.069 -15.541 1.00 87.31 192 ASP A O 1
ATOM 1373 N N . PRO A 1 193 ? 23.088 8.242 -17.257 1.00 84.69 193 PRO A N 1
ATOM 1374 C CA . PRO A 1 193 ? 22.841 6.895 -17.762 1.00 84.69 193 PRO A CA 1
ATOM 1375 C C . PRO A 1 193 ? 23.246 5.787 -16.783 1.00 84.69 193 PRO A C 1
ATOM 1377 O O . PRO A 1 193 ? 22.642 4.711 -16.793 1.00 84.69 193 PRO A O 1
ATOM 1380 N N . THR A 1 194 ? 24.239 6.025 -15.922 1.00 86.38 194 THR A N 1
ATOM 1381 C CA . THR A 1 194 ? 24.761 5.007 -14.998 1.00 86.38 194 THR A CA 1
ATOM 1382 C C . THR A 1 194 ? 23.767 4.755 -13.870 1.00 86.38 194 THR A C 1
ATOM 1384 O O . THR A 1 194 ? 23.393 3.605 -13.611 1.00 86.38 194 THR A O 1
ATOM 1387 N N . ALA A 1 195 ? 23.268 5.825 -13.242 1.00 87.19 195 ALA A N 1
ATOM 1388 C CA . ALA A 1 195 ? 22.242 5.722 -12.208 1.00 87.19 195 ALA A CA 1
ATOM 1389 C C . ALA A 1 195 ? 20.932 5.133 -12.759 1.00 87.19 195 ALA A C 1
ATOM 1391 O O . ALA A 1 195 ? 20.348 4.234 -12.143 1.00 87.19 195 ALA A O 1
ATOM 1392 N N . ALA A 1 196 ? 20.506 5.571 -13.950 1.00 86.38 196 ALA A N 1
ATOM 1393 C CA . ALA A 1 196 ? 19.307 5.051 -14.607 1.00 86.38 196 ALA A CA 1
ATOM 1394 C C . ALA A 1 196 ? 19.424 3.550 -14.919 1.00 86.38 196 ALA A C 1
ATOM 1396 O O . ALA A 1 196 ? 18.504 2.783 -14.627 1.00 86.38 196 ALA A O 1
ATOM 1397 N N . THR A 1 197 ? 20.578 3.103 -15.427 1.00 87.69 197 THR A N 1
ATOM 1398 C CA . THR A 1 197 ? 20.836 1.680 -15.709 1.00 87.69 197 THR A CA 1
ATOM 1399 C C . THR A 1 197 ? 20.782 0.843 -14.431 1.00 87.69 197 THR A C 1
ATOM 1401 O O . THR A 1 197 ? 20.149 -0.215 -14.414 1.00 87.69 197 THR A O 1
ATOM 1404 N N . ALA A 1 198 ? 21.375 1.320 -13.330 1.00 87.75 198 ALA A N 1
ATOM 1405 C CA . ALA A 1 198 ? 21.328 0.627 -12.042 1.00 87.75 198 ALA A CA 1
ATOM 1406 C C . ALA A 1 198 ? 19.888 0.487 -11.509 1.00 87.75 198 ALA A C 1
ATOM 1408 O O . ALA A 1 198 ? 19.496 -0.579 -11.022 1.00 87.75 198 ALA A O 1
ATOM 1409 N N . THR A 1 199 ? 19.073 1.537 -11.630 1.00 86.62 199 THR A N 1
ATOM 1410 C CA . THR A 1 199 ? 17.658 1.512 -11.230 1.00 86.62 199 THR A CA 1
ATOM 1411 C C . THR A 1 199 ? 16.822 0.592 -12.119 1.00 86.62 199 THR A C 1
ATOM 1413 O O . THR A 1 199 ? 16.060 -0.233 -11.597 1.00 86.62 199 THR A O 1
ATOM 1416 N N . ALA A 1 200 ? 17.014 0.637 -13.439 1.00 86.19 200 ALA A N 1
ATOM 1417 C CA . ALA A 1 200 ? 16.351 -0.264 -14.379 1.00 86.19 200 ALA A CA 1
ATOM 1418 C C . ALA A 1 200 ? 16.718 -1.735 -14.112 1.00 86.19 200 ALA A C 1
ATOM 1420 O O . ALA A 1 200 ? 15.836 -2.597 -14.053 1.00 86.19 200 ALA A O 1
ATOM 1421 N N . PHE A 1 201 ? 17.996 -2.021 -13.842 1.00 87.62 201 PHE A N 1
ATOM 1422 C CA . PHE A 1 201 ? 18.481 -3.363 -13.516 1.00 87.62 201 PHE A CA 1
ATOM 1423 C C . PHE A 1 201 ? 17.872 -3.911 -12.217 1.00 87.62 201 PHE A C 1
ATOM 1425 O O . PHE A 1 201 ? 17.347 -5.028 -12.197 1.00 87.62 201 PHE A O 1
ATOM 1432 N N . ARG A 1 202 ? 17.858 -3.118 -11.133 1.00 86.69 202 ARG A N 1
ATOM 1433 C CA . ARG A 1 202 ? 17.198 -3.499 -9.867 1.00 86.69 202 ARG A CA 1
ATOM 1434 C C . ARG A 1 202 ? 15.708 -3.783 -10.064 1.00 86.69 202 ARG A C 1
ATOM 1436 O O . ARG A 1 202 ? 15.181 -4.755 -9.517 1.00 86.69 202 ARG A O 1
ATOM 1443 N N . THR A 1 203 ? 15.035 -2.967 -10.872 1.00 85.25 203 THR A N 1
ATOM 1444 C CA . THR A 1 203 ? 13.608 -3.133 -11.188 1.00 85.25 203 THR A CA 1
ATOM 1445 C C . THR A 1 203 ? 13.359 -4.416 -11.987 1.00 85.25 203 THR A C 1
ATOM 1447 O O . THR A 1 203 ? 12.425 -5.159 -11.685 1.00 85.25 203 THR A O 1
ATOM 1450 N N . TRP A 1 204 ? 14.227 -4.738 -12.949 1.00 88.25 204 TRP A N 1
ATOM 1451 C CA . TRP A 1 204 ? 14.175 -5.976 -13.734 1.00 88.25 204 TRP A CA 1
ATOM 1452 C C . TRP A 1 204 ? 14.380 -7.240 -12.886 1.00 88.25 204 TRP A C 1
ATOM 1454 O O . TRP A 1 204 ? 13.660 -8.230 -13.061 1.00 88.25 204 TRP A O 1
ATOM 1464 N N . LEU A 1 205 ? 15.306 -7.204 -11.919 1.00 86.31 205 LEU A N 1
ATOM 1465 C CA . LEU A 1 205 ? 15.479 -8.287 -10.945 1.00 86.31 205 LEU A CA 1
ATOM 1466 C C . LEU A 1 205 ? 14.194 -8.518 -10.132 1.00 86.31 205 LEU A C 1
ATOM 1468 O O . LEU A 1 205 ? 13.795 -9.666 -9.913 1.00 86.31 205 LEU A O 1
ATOM 1472 N N . GLY A 1 206 ? 13.524 -7.434 -9.729 1.00 82.12 206 GLY A N 1
ATOM 1473 C CA . GLY A 1 206 ? 12.241 -7.473 -9.022 1.00 82.12 206 GLY A CA 1
ATOM 1474 C C . GLY A 1 206 ? 11.079 -8.025 -9.857 1.00 82.12 206 GLY A C 1
ATOM 1475 O O . GLY A 1 206 ? 10.208 -8.700 -9.309 1.00 82.12 206 GLY A O 1
ATOM 1476 N N . ASP A 1 207 ? 11.097 -7.809 -11.174 1.00 82.88 207 ASP A N 1
ATOM 1477 C CA . ASP A 1 207 ? 10.058 -8.244 -12.124 1.00 82.88 207 ASP A CA 1
ATOM 1478 C C . ASP A 1 207 ? 10.187 -9.720 -12.573 1.00 82.88 207 ASP A C 1
ATOM 1480 O O . ASP A 1 207 ? 9.475 -10.208 -13.452 1.00 82.88 207 ASP A O 1
ATOM 1484 N N . GLY A 1 208 ? 11.107 -10.481 -11.972 1.00 80.62 208 GLY A N 1
ATOM 1485 C CA . GLY A 1 208 ? 11.293 -11.901 -12.282 1.00 80.62 208 GLY A CA 1
ATOM 1486 C C . GLY A 1 208 ? 12.217 -12.182 -13.469 1.00 80.62 208 GLY A C 1
ATOM 1487 O O . GLY A 1 208 ? 12.208 -13.301 -13.977 1.00 80.62 208 GLY A O 1
ATOM 1488 N N . ARG A 1 209 ? 13.052 -11.210 -13.865 1.00 82.56 209 ARG A N 1
ATOM 1489 C CA . ARG A 1 209 ? 14.174 -11.392 -14.805 1.00 82.56 209 ARG A CA 1
ATOM 1490 C C . ARG A 1 209 ? 13.767 -11.847 -16.212 1.00 82.56 209 ARG A C 1
ATOM 1492 O O . ARG A 1 209 ? 14.315 -12.805 -16.759 1.00 82.56 209 ARG A O 1
ATOM 1499 N N . LYS A 1 210 ? 12.800 -11.167 -16.830 1.00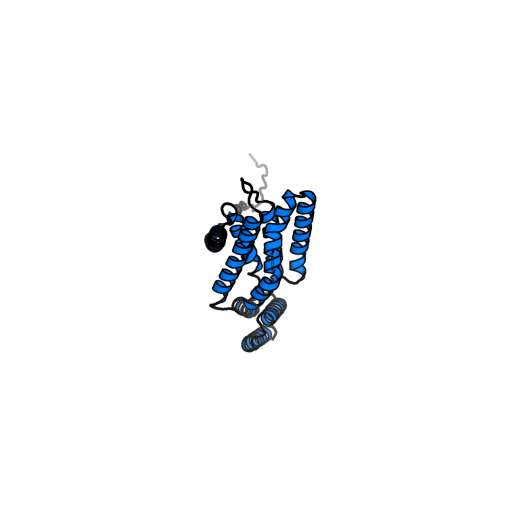 82.38 210 LYS A N 1
ATOM 1500 C CA . LYS A 1 210 ? 12.376 -11.474 -18.208 1.00 82.38 210 LYS A CA 1
ATOM 1501 C C . LYS A 1 210 ? 13.546 -11.317 -19.189 1.00 82.38 210 LYS A C 1
ATOM 1503 O O . LYS A 1 210 ? 14.131 -10.240 -19.278 1.00 82.38 210 LYS A O 1
ATOM 1508 N N . ARG A 1 211 ? 13.868 -12.379 -19.939 1.00 83.31 211 ARG A N 1
ATOM 1509 C CA . ARG A 1 211 ? 15.047 -12.443 -20.830 1.00 83.31 211 ARG A CA 1
ATOM 1510 C C . ARG A 1 211 ? 15.080 -11.349 -21.898 1.00 83.31 211 ARG A C 1
ATOM 1512 O O . ARG A 1 211 ? 16.125 -10.747 -22.104 1.00 83.31 211 ARG A O 1
ATOM 1519 N N . TRP A 1 212 ? 13.949 -11.061 -22.542 1.00 84.06 212 TRP A N 1
ATOM 1520 C CA . TRP A 1 212 ? 13.891 -10.039 -23.595 1.00 84.06 212 TRP A CA 1
ATOM 1521 C C . TRP A 1 212 ? 14.244 -8.640 -23.070 1.00 84.06 212 TRP A C 1
ATOM 1523 O O . TRP A 1 212 ? 14.913 -7.873 -23.751 1.00 84.06 212 TRP A O 1
ATOM 1533 N N . L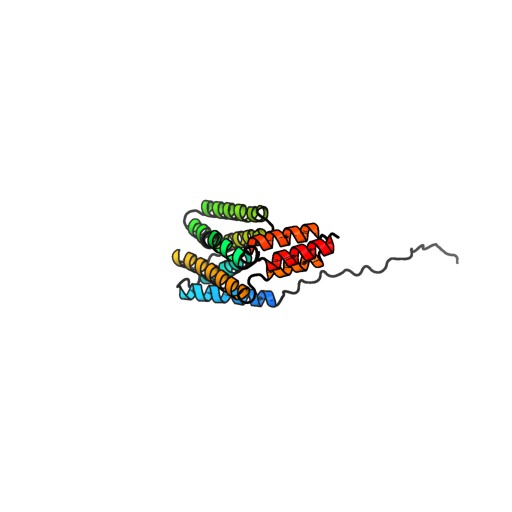EU A 1 213 ? 13.862 -8.337 -21.827 1.00 83.25 213 LEU A N 1
ATOM 1534 C CA . LEU A 1 213 ? 14.106 -7.042 -21.200 1.00 83.25 213 LEU A CA 1
ATOM 1535 C C . LEU A 1 213 ? 15.585 -6.851 -20.831 1.00 83.25 213 LEU A C 1
ATOM 1537 O O . LEU A 1 213 ? 16.081 -5.730 -20.855 1.00 83.25 213 LEU A O 1
ATOM 1541 N N . ALA A 1 214 ? 16.298 -7.950 -20.558 1.00 83.75 214 ALA A N 1
ATOM 1542 C CA . ALA A 1 214 ? 17.746 -7.933 -20.364 1.00 83.75 214 ALA A CA 1
ATOM 1543 C C . ALA A 1 214 ? 18.478 -7.538 -21.653 1.00 83.75 214 ALA A C 1
ATOM 1545 O O . ALA A 1 214 ? 19.382 -6.715 -21.603 1.00 83.75 214 ALA A O 1
ATOM 1546 N N . GLY A 1 215 ? 18.045 -8.072 -22.803 1.00 86.81 215 GLY A N 1
ATOM 1547 C CA . GLY A 1 215 ? 18.612 -7.711 -24.105 1.00 86.81 215 GLY A CA 1
ATOM 1548 C C . GLY A 1 215 ? 18.400 -6.237 -24.457 1.00 86.81 215 GLY A C 1
ATOM 1549 O O . GLY A 1 215 ? 19.316 -5.589 -24.949 1.00 86.81 215 GLY A O 1
ATOM 1550 N N . VAL A 1 216 ? 17.220 -5.682 -24.149 1.00 86.69 216 VAL A N 1
ATOM 1551 C CA . VAL A 1 216 ? 16.940 -4.250 -24.364 1.00 86.69 216 VAL A CA 1
ATOM 1552 C C . VAL A 1 216 ? 17.773 -3.373 -23.427 1.00 86.69 216 VAL A C 1
ATOM 1554 O O . VAL A 1 216 ? 18.331 -2.380 -23.877 1.00 86.69 216 VAL A O 1
ATOM 1557 N N . LEU A 1 217 ? 17.889 -3.737 -22.147 1.00 85.88 217 LEU A N 1
ATOM 1558 C CA . LEU A 1 217 ? 18.678 -2.975 -21.175 1.00 85.88 217 LEU A CA 1
ATOM 1559 C C . LEU A 1 217 ? 20.175 -2.974 -21.519 1.00 85.88 217 LEU A C 1
ATOM 1561 O O . LEU A 1 217 ? 20.818 -1.935 -21.428 1.00 85.88 217 LEU A O 1
ATOM 1565 N N . ASP A 1 218 ? 20.710 -4.118 -21.942 1.00 87.62 218 ASP A N 1
ATOM 1566 C CA . ASP A 1 218 ? 22.098 -4.254 -22.394 1.00 87.62 218 ASP A CA 1
ATOM 1567 C C . ASP A 1 218 ? 22.358 -3.499 -23.712 1.00 87.62 218 ASP A C 1
ATOM 1569 O O . ASP A 1 218 ? 23.388 -2.852 -23.882 1.00 87.62 218 ASP A O 1
ATOM 1573 N N . GLY A 1 219 ? 21.398 -3.502 -24.642 1.00 86.50 219 GLY A N 1
ATOM 1574 C CA . GLY A 1 219 ? 21.470 -2.662 -25.840 1.00 86.50 219 GLY A CA 1
ATOM 1575 C C . GLY A 1 219 ? 21.444 -1.163 -25.513 1.00 86.50 219 GLY A C 1
ATOM 1576 O O . GLY A 1 219 ? 22.240 -0.399 -26.054 1.00 86.50 219 GLY A O 1
ATOM 1577 N N . ALA A 1 220 ? 20.564 -0.747 -24.598 1.00 84.19 220 ALA A N 1
ATOM 1578 C CA . ALA A 1 220 ? 20.431 0.645 -24.169 1.00 84.19 220 ALA A CA 1
ATOM 1579 C C . ALA A 1 220 ? 21.676 1.151 -23.426 1.00 84.19 220 ALA A C 1
ATOM 1581 O O . ALA A 1 220 ? 22.112 2.277 -23.666 1.00 84.19 220 ALA A O 1
ATOM 1582 N N . SER A 1 221 ? 22.275 0.325 -22.560 1.00 83.38 221 SER A N 1
ATOM 1583 C CA . SER A 1 221 ? 23.508 0.683 -21.855 1.00 83.38 221 SER A CA 1
ATOM 1584 C C . SER A 1 221 ? 24.681 0.821 -22.824 1.00 83.38 221 SER A C 1
ATOM 1586 O O . SER A 1 221 ? 25.396 1.817 -22.763 1.00 83.38 221 SER A O 1
ATOM 1588 N N . ARG A 1 222 ? 24.839 -0.113 -23.773 1.00 86.44 222 ARG A N 1
ATOM 1589 C CA . ARG A 1 222 ? 25.886 -0.039 -24.803 1.00 86.44 222 ARG A CA 1
ATOM 1590 C C . ARG A 1 222 ? 25.737 1.179 -25.712 1.00 86.44 222 ARG A C 1
ATOM 1592 O O . ARG A 1 222 ? 26.741 1.794 -26.034 1.00 86.44 222 ARG A O 1
ATOM 1599 N N . TYR A 1 223 ? 24.513 1.555 -26.081 1.00 86.56 223 TYR A N 1
ATOM 1600 C CA . TYR A 1 223 ? 24.259 2.753 -26.892 1.00 86.56 223 TYR A CA 1
ATOM 1601 C C . TYR A 1 223 ? 24.630 4.065 -26.177 1.00 86.56 223 TYR A C 1
ATOM 1603 O O . TYR A 1 223 ? 25.042 5.019 -26.822 1.00 86.56 223 TYR A O 1
ATOM 1611 N N . ARG A 1 224 ? 24.455 4.132 -24.852 1.00 80.56 224 ARG A N 1
ATOM 1612 C CA . ARG A 1 224 ? 24.738 5.335 -24.049 1.00 80.56 224 ARG A CA 1
ATOM 1613 C C . ARG A 1 224 ? 26.184 5.437 -23.563 1.00 80.56 224 ARG A C 1
ATOM 1615 O O . ARG A 1 224 ? 26.633 6.546 -23.293 1.00 80.56 224 ARG A O 1
ATOM 1622 N N . LEU A 1 225 ? 26.845 4.299 -23.345 1.00 73.12 225 LEU A N 1
ATOM 1623 C CA . LEU A 1 225 ? 28.188 4.212 -22.756 1.00 73.12 225 LEU A CA 1
ATOM 1624 C C . LEU A 1 225 ? 29.302 3.980 -23.789 1.00 73.12 225 LEU A C 1
ATOM 1626 O O . LEU A 1 225 ? 30.471 4.076 -23.417 1.00 73.12 225 LEU A O 1
ATOM 1630 N N . GLY A 1 226 ? 28.954 3.621 -25.028 1.00 61.31 226 GLY A N 1
ATOM 1631 C CA . GLY A 1 226 ? 29.879 3.547 -26.164 1.00 61.31 226 GLY A CA 1
ATOM 1632 C C . GLY A 1 226 ? 29.982 4.882 -26.880 1.00 61.31 226 GLY A C 1
ATOM 1633 O O . GLY A 1 226 ? 31.119 5.232 -27.260 1.00 61.31 226 GLY A O 1
#

pLDDT: mean 84.84, std 13.56, range [39.97, 97.81]

Sequence (226 aa):
MERSDGTTAPGESPERKQSPARPRGSPMLIVLMIIVVLPSVLLADSWGAGAVGIIGGLTGLFSLVAFMGGPLRADLRVVAVLGPLLVVAAAVPRLLAETSRPAAVALVVVLGFVAALFPLLGERYATVGLGLGMTTVFGYGYAPQGGADHRQVVLAAVAGVVVAVLLRVVMGLPDPSKTTREQVAAVLDAADPTAATATAFRTWLGDGRKRWLAGVLDGASRYRLG

Radius of gyration: 24.83 Å; chains: 1; bounding box: 51×92×54 Å

Foldseek 3Di:
DDDDDDDDDDDDDPPPPPDPPDPDDDVVVVVVLCLQQVQLLVQLVVVVLPLLLNLLSLLLVLLLLQLPLAFLQLSVVVCVVCVVVSLCLLQVLQVVCVVPVVVSVVVLVVQLVVLVCQCVVDVSRVSNSRSSNSSNCCSNVDDDDDDGDSVSSSSSSNSSSVSSNVVSCVVCVVPRHVRLVVLLVVCQVDPDNVVSLVVSVVNCVSSVNDPVSVVSSVVSSVVVVD